Protein AF-A0A7S1QR05-F1 (afdb_monomer)

Sequence (365 aa):
VADGTVSVPTCTVFATIGDRRLGTHVLAGLDLLLPALVENIDAAGIDAAFPAARPRDDANGTVVPAADIACDHHIARSLGLDTPFGATFSCAIDRSSLLDVSTAAPGAFQELVDARLPTAHGLRQLLSVAVTEGDIDATDLDAVVARWLPLWQAECVDLSDALEDIHGATGTGPSLLAVTMRRVGHECGRFLGGLHGIGASWGTFADASCLPGQLHCNAHANNFVLADPRQLQPPSSGAPERKGASRMPPLLGYRDFDMAFYFSDAEHDTEGNAPLNAAEIVSEERLGLLEVLLGADSSTGVRGAPRAVLDAHPPDVRLLRTALYDTLALGFTDAYAAWQAPLDVHALLGPGADAAAWNRATEAL

Solvent-accessible surface area (backbone atoms only — not comparable to full-atom values): 20691 Å² total; per-residue (Å²): 131,77,83,79,76,71,82,71,86,82,82,78,85,75,74,47,69,60,95,35,25,34,34,58,45,47,53,21,43,49,61,73,41,42,80,63,50,53,54,87,72,44,46,66,46,49,63,68,60,44,32,89,54,38,59,54,42,90,90,76,67,44,75,58,46,56,24,60,50,39,48,30,34,48,49,18,52,68,70,68,50,96,51,95,28,22,72,82,46,84,40,62,94,38,80,68,29,34,29,50,61,50,73,48,64,68,88,48,52,64,64,43,60,68,45,54,62,70,46,74,66,59,52,46,59,63,50,46,53,42,33,75,74,63,79,35,58,76,86,46,46,65,60,50,42,68,64,47,47,63,54,52,33,50,40,29,48,54,26,36,54,25,45,46,67,64,28,46,96,75,74,68,54,68,30,65,66,33,46,49,32,24,47,53,19,23,56,54,15,22,50,54,31,44,38,49,71,73,43,31,43,61,24,59,47,59,57,93,85,43,57,96,83,44,68,50,62,55,34,42,35,60,37,28,28,42,31,45,41,86,72,54,51,72,74,86,75,79,64,76,75,65,88,87,66,85,71,76,50,55,55,67,38,76,66,70,58,92,59,42,46,45,60,89,67,62,80,64,77,38,87,90,50,79,78,80,50,67,68,56,43,56,46,46,38,54,45,46,22,52,18,35,64,45,66,37,75,82,56,100,80,56,66,57,54,60,63,72,59,63,69,66,44,56,69,49,56,50,51,50,50,37,36,39,45,21,16,15,50,47,19,18,51,56,22,30,77,40,34,88,59,75,84,58,56,56,77,66,60,36,91,88,57,57,68,67,40,50,51,52,26,62,71,46,103

pLDDT: mean 80.79, std 13.98, range [43.34, 97.31]

Foldseek 3Di:
DPPPPPPDDDADDFDFPPLFQCFQHPLLVCLLCLVQQFPDQLLVLLQVQFAPLFDADPVPRHGDFVLVQLVQQVVCVLVVPPQCGGPPRNDDLAPNGAFQQLPPDQVNCLGPSPNPLDDLVSQLVSCVVCCVVVVDPPVCSSVVSVVCSVVSSVLSVLLVVLQCVFCPPPSGFGDLLSLLLLLLLQLLQLVLLVCVVVQKFLAWDDDPPDDASDIDAPLASRQKGFGDQVRQPDPPPVPPPPPPDPARRRRIDGGDSPRMDGQVVQPPCNVPYDRDHSVVRSVCSLSVHLSNLSVNDPDPPRDRNPVVSSVPDDPSSVSVSSNSSSSSSNSNVVNNVVSVDGPPVCVSGDPPGDSVSSVSSSVSD

Secondary structure (DSSP, 8-state):
---------------EEEEEEIIIIIIHHHHHHHHHH--S--HHHHHHHS-TTS-B-TTT-PBPPHHHHHHHHHHHHHTT---SS-SS----SSTTTS--TTTS-TTT-------PPPPHHHHHHHHHHHHHHTSS-TTTHHHHHHHHHHHHHHHHHHHHHHHHHHHGGGT----HHHHHHHHHHHHHHHHHHHHHHTTEESSEE--TTSPTT--EE---GGGEEEE-TTT-SPP--S----TT--PPPPSEEE---TT-EEGGG-----TTSPPPPHHHHHHHHHHHHHHHHTT---STT--PSPHHHHHTS-HHHHHHHHHHHHHHHHHHHHHHHTTTSPP-HHHHH-TT--HHHHHHHHHH-

Structure (mmCIF, N/CA/C/O backbone):
data_AF-A0A7S1QR05-F1
#
_entry.id   AF-A0A7S1QR05-F1
#
loop_
_atom_site.group_PDB
_atom_site.id
_atom_site.type_symbol
_atom_site.label_atom_id
_atom_site.label_alt_id
_atom_site.label_comp_id
_atom_site.label_asym_id
_atom_site.label_entity_id
_atom_site.label_seq_id
_atom_site.pdbx_PDB_ins_code
_atom_site.Cartn_x
_atom_site.Cartn_y
_atom_site.Cartn_z
_atom_site.occupancy
_atom_site.B_iso_or_equiv
_atom_site.auth_seq_id
_atom_site.auth_comp_id
_atom_site.auth_asym_id
_atom_site.auth_atom_id
_atom_site.pdbx_PDB_model_num
ATOM 1 N N . VAL A 1 1 ? 7.587 -8.094 -47.072 1.00 43.44 1 VAL A N 1
ATOM 2 C CA . VAL A 1 1 ? 6.308 -8.537 -46.476 1.00 43.44 1 VAL A CA 1
ATOM 3 C C . VAL A 1 1 ? 6.720 -9.414 -45.306 1.00 43.44 1 VAL A C 1
ATOM 5 O O . VAL A 1 1 ? 7.067 -10.557 -45.537 1.00 43.44 1 VAL A O 1
ATOM 8 N N . ALA A 1 2 ? 7.157 -8.821 -44.191 1.00 43.34 2 ALA A N 1
ATOM 9 C CA . ALA A 1 2 ? 6.271 -8.377 -43.112 1.00 43.34 2 ALA A CA 1
ATOM 10 C C . ALA A 1 2 ? 5.268 -9.497 -42.829 1.00 43.34 2 ALA A C 1
ATOM 12 O O . ALA A 1 2 ? 4.190 -9.506 -43.421 1.00 43.34 2 ALA A O 1
ATOM 13 N N . ASP A 1 3 ? 5.694 -10.491 -42.045 1.00 45.50 3 ASP A N 1
ATOM 14 C CA . ASP A 1 3 ? 4.774 -11.472 -41.478 1.00 45.50 3 ASP A CA 1
ATOM 15 C C . ASP A 1 3 ? 3.793 -10.672 -40.630 1.00 45.50 3 ASP A C 1
ATOM 17 O O . ASP A 1 3 ? 4.138 -10.141 -39.578 1.00 45.50 3 ASP A O 1
ATOM 21 N N . GLY A 1 4 ? 2.601 -10.467 -41.185 1.00 45.53 4 GLY A N 1
ATOM 22 C CA . GLY A 1 4 ? 1.529 -9.689 -40.592 1.00 45.53 4 GLY A CA 1
ATOM 23 C C . GLY A 1 4 ? 0.961 -10.412 -39.384 1.00 45.53 4 GLY A C 1
ATOM 24 O O . GLY A 1 4 ? -0.148 -10.942 -39.447 1.00 45.53 4 GLY A O 1
ATOM 25 N N . THR A 1 5 ? 1.705 -10.429 -38.282 1.00 50.78 5 THR A N 1
ATOM 26 C CA . THR A 1 5 ? 1.153 -10.704 -36.963 1.00 50.78 5 THR A CA 1
ATOM 27 C C . THR A 1 5 ? 0.216 -9.555 -36.633 1.00 50.78 5 THR A C 1
ATOM 29 O O . THR A 1 5 ? 0.615 -8.504 -36.137 1.00 50.78 5 THR A O 1
ATOM 32 N N . VAL A 1 6 ? -1.049 -9.736 -36.999 1.00 53.41 6 VAL A N 1
ATOM 33 C CA . VAL A 1 6 ? -2.144 -8.899 -36.532 1.00 53.41 6 VAL A CA 1
ATOM 34 C C . VAL A 1 6 ? -2.135 -9.009 -35.012 1.00 53.41 6 VAL A C 1
ATOM 36 O O . VAL A 1 6 ? -2.454 -10.068 -34.474 1.00 53.41 6 VAL A O 1
ATOM 39 N N . SER A 1 7 ? -1.725 -7.936 -34.333 1.00 53.38 7 SER A N 1
ATOM 40 C CA . SER A 1 7 ? -1.954 -7.781 -32.899 1.00 53.38 7 SER A CA 1
ATOM 41 C C . SER A 1 7 ? -3.456 -7.922 -32.673 1.00 53.38 7 SER A C 1
ATOM 43 O O . SER A 1 7 ? -4.251 -7.116 -33.165 1.00 53.38 7 SER A O 1
ATOM 45 N N . VAL A 1 8 ? -3.860 -9.015 -32.027 1.00 60.88 8 VAL A N 1
ATOM 46 C CA . VAL A 1 8 ? -5.247 -9.192 -31.612 1.00 60.88 8 VAL A CA 1
ATOM 47 C C . VAL A 1 8 ? -5.382 -8.427 -30.300 1.00 60.88 8 VAL A C 1
ATOM 49 O O . VAL A 1 8 ? -4.721 -8.805 -29.330 1.00 60.88 8 VAL A O 1
ATOM 52 N N . PRO A 1 9 ? -6.203 -7.363 -30.239 1.00 61.97 9 PRO A N 1
ATOM 53 C CA . PRO A 1 9 ? -6.421 -6.648 -28.994 1.00 61.97 9 PRO A CA 1
ATOM 54 C C . PRO A 1 9 ? -6.935 -7.634 -27.946 1.00 61.97 9 PRO A C 1
ATOM 56 O O . PRO A 1 9 ? -7.943 -8.317 -28.149 1.00 61.97 9 PRO A O 1
ATOM 59 N N . THR A 1 10 ? -6.202 -7.740 -26.843 1.00 63.06 10 THR A N 1
ATOM 60 C CA . THR A 1 10 ? -6.578 -8.596 -25.721 1.00 63.06 10 THR A CA 1
ATOM 61 C C . THR A 1 10 ? -7.411 -7.764 -24.758 1.00 63.06 10 THR A C 1
ATOM 63 O O . THR A 1 10 ? -7.004 -6.680 -24.356 1.00 63.06 10 THR A O 1
ATOM 66 N N . CYS A 1 11 ? -8.600 -8.252 -24.412 1.00 65.25 11 CYS A N 1
ATOM 67 C CA . CYS A 1 11 ? -9.462 -7.637 -23.411 1.00 65.25 11 CYS A CA 1
ATOM 68 C C . CYS A 1 11 ? -9.591 -8.599 -22.237 1.00 65.25 11 CYS A C 1
ATOM 70 O O . CYS A 1 11 ? -10.040 -9.736 -22.413 1.00 65.25 11 CYS A O 1
ATOM 72 N N . THR A 1 12 ? -9.205 -8.142 -21.050 1.00 63.69 12 THR A N 1
ATOM 73 C CA . THR A 1 12 ? -9.365 -8.918 -19.824 1.00 63.69 12 THR A CA 1
ATOM 74 C C . THR A 1 12 ? -10.624 -8.456 -19.104 1.00 63.69 12 THR A C 1
ATOM 76 O O . THR A 1 12 ? -10.774 -7.278 -18.787 1.00 63.69 12 THR A O 1
ATOM 79 N N . VAL A 1 13 ? -11.549 -9.385 -18.863 1.00 65.00 13 VAL A N 1
ATOM 80 C CA . VAL A 1 13 ? -12.810 -9.113 -18.168 1.00 65.00 13 VAL A CA 1
ATOM 81 C C . VAL A 1 13 ? -12.793 -9.850 -16.838 1.00 65.00 13 VAL A C 1
ATOM 83 O O . VAL A 1 13 ? -12.718 -11.076 -16.807 1.00 65.00 13 VAL A O 1
ATOM 86 N N . PHE A 1 14 ? -12.893 -9.098 -15.747 1.00 62.19 14 PHE A N 1
ATOM 87 C CA . PHE A 1 14 ? -13.079 -9.626 -14.398 1.00 62.19 14 PHE A CA 1
ATOM 88 C C . PHE A 1 14 ? -14.425 -9.145 -13.874 1.00 62.19 14 PHE A C 1
ATOM 90 O O . PHE A 1 14 ? -14.796 -7.996 -14.127 1.00 62.19 14 PHE A O 1
ATOM 97 N N . ALA A 1 15 ? -15.139 -9.972 -13.108 1.00 64.75 15 ALA A N 1
ATOM 98 C CA . ALA A 1 15 ? -16.130 -9.397 -12.212 1.00 64.75 15 ALA A CA 1
ATOM 99 C C . ALA A 1 15 ? -15.388 -8.881 -10.980 1.00 64.75 15 ALA A C 1
ATOM 101 O O . ALA A 1 15 ? -14.705 -9.617 -10.265 1.00 64.75 15 ALA A O 1
ATOM 102 N N . THR A 1 16 ? -15.487 -7.581 -10.788 1.00 66.12 16 THR A N 1
ATOM 103 C CA . THR A 1 16 ? -14.837 -6.868 -9.704 1.00 66.12 16 THR A CA 1
ATOM 104 C C . THR A 1 16 ? -15.843 -6.612 -8.592 1.00 66.12 16 THR A C 1
ATOM 106 O O . THR A 1 16 ? -17.058 -6.582 -8.822 1.00 66.12 16 THR A O 1
ATOM 109 N N . ILE A 1 17 ? -15.352 -6.366 -7.380 1.00 65.81 17 ILE A N 1
ATOM 110 C CA . ILE A 1 17 ? -16.188 -5.825 -6.302 1.00 65.81 17 ILE A CA 1
ATOM 111 C C . ILE A 1 17 ? -16.356 -4.314 -6.568 1.00 65.81 17 ILE A C 1
ATOM 113 O O . ILE A 1 17 ? -15.786 -3.475 -5.882 1.00 65.81 17 ILE A O 1
ATOM 117 N N . GLY A 1 18 ? -17.077 -3.948 -7.636 1.00 65.31 18 GLY A N 1
ATOM 118 C CA . GLY A 1 18 ? -17.182 -2.566 -8.146 1.00 65.31 18 GLY A CA 1
ATOM 119 C C . GLY A 1 18 ? -15.927 -2.070 -8.890 1.00 65.31 18 GLY A C 1
ATOM 120 O O . GLY A 1 18 ? -14.987 -2.829 -9.093 1.00 65.31 18 GLY A O 1
ATOM 121 N N . ASP A 1 19 ? -15.864 -0.798 -9.306 1.00 69.25 19 ASP A N 1
ATOM 122 C CA . ASP A 1 19 ? -14.656 -0.199 -9.932 1.00 69.25 19 ASP A CA 1
ATOM 123 C C . ASP A 1 19 ? -13.587 0.164 -8.875 1.00 69.25 19 ASP A C 1
ATOM 125 O O . ASP A 1 19 ? -13.039 1.265 -8.850 1.00 69.25 19 ASP A O 1
ATOM 129 N N . ARG A 1 20 ? -13.319 -0.752 -7.934 1.00 81.25 20 ARG A N 1
ATOM 130 C CA . ARG A 1 20 ? -12.415 -0.534 -6.796 1.00 81.25 20 ARG A CA 1
ATOM 131 C C . ARG A 1 20 ? -10.959 -0.729 -7.212 1.00 81.25 20 ARG A C 1
ATOM 133 O O . ARG A 1 20 ? -10.345 -1.758 -6.937 1.00 81.25 20 ARG A O 1
ATOM 140 N N . ARG A 1 21 ? -10.414 0.277 -7.897 1.00 89.31 21 ARG A N 1
ATOM 141 C CA . ARG A 1 21 ? -8.964 0.419 -8.127 1.00 89.31 21 ARG A CA 1
ATOM 142 C C . ARG A 1 21 ? -8.196 0.412 -6.801 1.00 89.31 21 ARG A C 1
ATOM 144 O O . ARG A 1 21 ? -8.589 1.113 -5.868 1.00 89.31 21 ARG A O 1
ATOM 151 N N . LEU A 1 22 ? -7.104 -0.348 -6.739 1.00 91.88 22 LEU A N 1
ATOM 152 C CA . LEU A 1 22 ? -6.353 -0.577 -5.503 1.00 91.88 22 LEU A CA 1
ATOM 153 C C . LEU A 1 22 ? -5.821 0.726 -4.887 1.00 91.88 22 LEU A C 1
ATOM 155 O O . LEU A 1 22 ? -6.013 0.943 -3.699 1.00 91.88 22 LEU A O 1
ATOM 159 N N . GLY A 1 23 ? -5.199 1.610 -5.670 1.00 90.69 23 GLY A N 1
ATOM 160 C CA . GLY A 1 23 ? -4.630 2.857 -5.145 1.00 90.69 23 GLY A CA 1
ATOM 161 C C . GLY A 1 23 ? -5.696 3.834 -4.638 1.00 90.69 23 GLY A C 1
ATOM 162 O O . GLY A 1 23 ? -5.786 4.103 -3.443 1.00 90.69 23 GLY A O 1
ATOM 163 N N . THR A 1 24 ? -6.530 4.349 -5.546 1.00 85.94 24 THR A N 1
ATOM 164 C CA . THR A 1 24 ? -7.470 5.453 -5.261 1.00 85.94 24 THR A CA 1
ATOM 165 C C . THR A 1 24 ? -8.677 5.067 -4.420 1.00 85.94 24 THR A C 1
ATOM 167 O O . THR A 1 24 ? -9.267 5.945 -3.804 1.00 85.94 24 THR A O 1
ATOM 170 N N . HIS A 1 25 ? -9.102 3.801 -4.420 1.00 87.19 25 HIS A N 1
ATOM 171 C CA . HIS A 1 25 ? -10.295 3.399 -3.668 1.00 87.19 25 HIS A CA 1
ATOM 172 C C . HIS A 1 25 ? -9.945 2.584 -2.432 1.00 87.19 25 HIS A C 1
ATOM 174 O O . HIS A 1 25 ? -10.484 2.847 -1.365 1.00 87.19 25 HIS A O 1
ATOM 180 N N . VAL A 1 26 ? -9.054 1.601 -2.567 1.00 89.62 26 VAL A N 1
ATOM 181 C CA . VAL A 1 26 ? -8.800 0.637 -1.490 1.00 89.62 26 VAL A CA 1
ATOM 182 C C . VAL A 1 26 ? -7.777 1.186 -0.507 1.00 89.62 26 VAL A C 1
ATOM 184 O O . VAL A 1 26 ? -8.120 1.405 0.645 1.00 89.62 26 VAL A O 1
ATOM 187 N N . LEU A 1 27 ? -6.550 1.477 -0.948 1.00 92.44 27 LEU A N 1
ATOM 188 C CA . LEU A 1 27 ? -5.492 1.982 -0.067 1.00 92.44 27 LEU A CA 1
ATOM 189 C C . LEU A 1 27 ? -5.835 3.371 0.484 1.00 92.44 27 LEU A C 1
ATOM 191 O O . LEU A 1 27 ? -5.732 3.597 1.687 1.00 92.44 27 LEU A O 1
ATOM 195 N N . ALA A 1 28 ? -6.330 4.273 -0.368 1.00 89.12 28 ALA A N 1
ATOM 196 C CA . ALA A 1 28 ? -6.811 5.583 0.068 1.00 89.12 28 ALA A CA 1
ATOM 197 C C . ALA A 1 28 ? -8.029 5.483 1.008 1.00 89.12 28 ALA A C 1
ATOM 199 O O . ALA A 1 28 ? -8.116 6.225 1.984 1.00 89.12 28 ALA A O 1
ATOM 200 N N . GLY A 1 29 ? -8.960 4.559 0.745 1.00 87.62 29 GLY A N 1
ATOM 201 C CA . GLY A 1 29 ? -10.111 4.317 1.616 1.00 87.62 29 GLY A CA 1
ATOM 202 C C . GLY A 1 29 ? -9.693 3.784 2.985 1.00 87.62 29 GLY A C 1
ATOM 203 O O . GLY A 1 29 ? -10.130 4.315 4.003 1.00 87.62 29 GLY A O 1
ATOM 204 N N . LEU A 1 30 ? -8.795 2.796 3.015 1.00 88.88 30 LEU A N 1
ATOM 205 C CA . LEU A 1 30 ? -8.215 2.260 4.246 1.00 88.88 30 LEU A CA 1
ATOM 206 C C . LEU A 1 30 ? -7.515 3.357 5.040 1.00 88.88 30 LEU A C 1
ATOM 208 O O . LEU A 1 30 ? -7.794 3.495 6.226 1.00 88.88 30 LEU A O 1
ATOM 212 N N . ASP A 1 31 ? -6.687 4.178 4.385 1.00 90.75 31 ASP A N 1
ATOM 213 C CA . ASP A 1 31 ? -6.019 5.316 5.015 1.00 90.75 31 ASP A CA 1
ATOM 214 C C . ASP A 1 31 ? -7.020 6.216 5.744 1.00 90.75 31 ASP A C 1
ATOM 216 O O . ASP A 1 31 ? -6.838 6.479 6.930 1.00 90.75 31 ASP A O 1
ATOM 220 N N . LEU A 1 32 ? -8.095 6.635 5.065 1.00 86.25 32 LEU A N 1
ATOM 221 C CA . LEU A 1 32 ? -9.149 7.479 5.639 1.00 86.25 32 LEU A CA 1
ATOM 222 C C . LEU A 1 32 ? -9.882 6.804 6.805 1.00 86.25 32 LEU A C 1
ATOM 224 O O . LEU A 1 32 ? -10.281 7.477 7.754 1.00 86.25 32 LEU A O 1
ATOM 228 N N . LEU A 1 33 ? -10.068 5.486 6.737 1.00 85.44 33 LEU A N 1
ATOM 229 C CA . LEU A 1 33 ? -10.801 4.715 7.736 1.00 85.44 33 LEU A CA 1
ATOM 230 C C . LEU A 1 33 ? -9.945 4.302 8.939 1.00 85.44 33 LEU A C 1
ATOM 232 O O . LEU A 1 33 ? -10.520 3.966 9.972 1.00 85.44 33 LEU A O 1
ATOM 236 N N . LEU A 1 34 ? -8.610 4.381 8.871 1.00 87.25 34 LEU A N 1
ATOM 237 C CA . LEU A 1 34 ? -7.710 3.979 9.964 1.00 87.25 34 LEU A CA 1
ATOM 238 C C . LEU A 1 34 ? -8.117 4.507 11.355 1.00 87.25 34 LEU A C 1
ATOM 240 O O . LEU A 1 34 ? -8.161 3.697 12.281 1.00 87.25 34 LEU A O 1
ATOM 244 N N . PRO A 1 35 ? -8.470 5.800 11.547 1.00 85.44 35 PRO A N 1
ATOM 245 C CA . PRO A 1 35 ? -8.887 6.304 12.860 1.00 85.44 35 PRO A CA 1
ATOM 246 C C . PRO A 1 35 ? -10.171 5.662 13.409 1.00 85.44 35 PRO A C 1
ATOM 248 O O . PRO A 1 35 ? -10.441 5.766 14.602 1.00 85.44 35 PRO A O 1
ATOM 251 N N . ALA A 1 36 ? -10.994 5.069 12.541 1.00 79.50 36 ALA A N 1
ATOM 252 C CA . ALA A 1 36 ? -12.226 4.375 12.905 1.00 79.50 36 ALA A CA 1
ATOM 253 C C . ALA A 1 36 ? -12.041 2.853 13.030 1.00 79.50 36 ALA A C 1
ATOM 255 O O . ALA A 1 36 ? -12.843 2.212 13.703 1.00 79.50 36 ALA A O 1
ATOM 256 N N . LEU A 1 37 ? -11.014 2.290 12.384 1.00 77.81 37 LEU A N 1
ATOM 257 C CA . LEU A 1 37 ? -10.737 0.851 12.366 1.00 77.81 37 LEU A CA 1
ATOM 258 C C . LEU A 1 37 ? -9.871 0.379 13.539 1.00 77.81 37 LEU A C 1
ATOM 260 O O . LEU A 1 37 ? -9.889 -0.810 13.843 1.00 77.81 37 LEU A O 1
ATOM 264 N N . VAL A 1 38 ? -9.096 1.272 14.168 1.00 77.88 38 VAL A N 1
ATOM 265 C CA . VAL A 1 38 ? -8.094 0.882 15.172 1.00 77.88 38 VAL A CA 1
ATOM 266 C C . VAL A 1 38 ? -8.188 1.737 16.433 1.00 77.88 38 VAL A C 1
ATOM 268 O O . VAL A 1 38 ? -8.198 2.967 16.372 1.00 77.88 38 VAL A O 1
ATOM 271 N N . GLU A 1 39 ? -8.197 1.078 17.594 1.00 74.25 39 GLU A N 1
ATOM 272 C CA . GLU A 1 39 ? -8.161 1.710 18.916 1.00 74.25 39 GLU A CA 1
ATOM 273 C C . GLU A 1 39 ? -6.890 1.374 19.699 1.00 74.25 39 GLU A C 1
ATOM 275 O O . GLU A 1 39 ? -6.218 0.383 19.431 1.00 74.25 39 GLU A O 1
ATOM 280 N N . ASN A 1 40 ? -6.605 2.187 20.726 1.00 79.12 40 ASN A N 1
ATOM 281 C CA . ASN A 1 40 ? -5.557 1.932 21.721 1.00 79.12 40 ASN A CA 1
ATOM 282 C C . ASN A 1 40 ? -4.190 1.616 21.095 1.00 79.12 40 ASN A C 1
ATOM 284 O O . ASN A 1 40 ? -3.489 0.710 21.544 1.00 79.12 40 ASN A O 1
ATOM 288 N N . ILE A 1 41 ? -3.821 2.374 20.058 1.00 85.12 41 ILE A N 1
ATOM 289 C CA . ILE A 1 41 ? -2.554 2.209 19.349 1.00 85.12 41 ILE A CA 1
ATOM 290 C C . ILE A 1 41 ? -1.404 2.336 20.356 1.00 85.12 41 ILE A C 1
ATOM 292 O O . ILE A 1 41 ? -1.178 3.409 20.923 1.00 85.12 41 ILE A O 1
ATOM 296 N N . ASP A 1 42 ? -0.649 1.252 20.557 1.00 86.94 42 ASP A N 1
ATOM 297 C CA . ASP A 1 42 ? 0.583 1.262 21.352 1.00 86.94 42 ASP A CA 1
ATOM 298 C C . ASP A 1 42 ? 1.706 1.944 20.564 1.00 86.94 42 ASP A C 1
ATOM 300 O O . ASP A 1 42 ? 2.665 1.319 20.122 1.00 86.94 42 ASP A O 1
ATOM 304 N N . ALA A 1 43 ? 1.585 3.256 20.357 1.00 90.62 43 ALA A N 1
ATOM 305 C CA . ALA A 1 43 ? 2.523 4.019 19.543 1.00 90.62 43 ALA A CA 1
ATOM 306 C C . ALA A 1 43 ? 3.981 3.851 20.005 1.00 90.62 43 ALA A C 1
ATOM 308 O O . ALA A 1 43 ? 4.886 3.857 19.176 1.00 90.62 43 ALA A O 1
ATOM 309 N N . ALA A 1 44 ? 4.216 3.661 21.307 1.00 91.50 44 ALA A N 1
ATOM 310 C CA . ALA A 1 44 ? 5.548 3.404 21.842 1.00 91.50 44 ALA A CA 1
ATOM 311 C C . ALA A 1 44 ? 6.067 2.015 21.441 1.00 91.50 44 ALA A C 1
ATOM 313 O O . ALA A 1 44 ? 7.219 1.897 21.024 1.00 91.50 44 ALA A O 1
ATOM 314 N N . GLY A 1 45 ? 5.228 0.979 21.530 1.00 89.81 45 GLY A N 1
ATOM 315 C CA . GLY A 1 45 ? 5.545 -0.362 21.042 1.00 89.81 45 GLY A CA 1
ATOM 316 C C . GLY A 1 45 ? 5.796 -0.395 19.536 1.00 89.81 45 GLY A C 1
ATOM 317 O O . GLY A 1 45 ? 6.781 -0.994 19.102 1.00 89.81 45 GLY A O 1
ATOM 318 N N . ILE A 1 46 ? 4.973 0.308 18.748 1.00 91.12 46 ILE A N 1
ATOM 319 C CA . ILE A 1 46 ? 5.166 0.436 17.297 1.00 91.12 46 ILE A CA 1
ATOM 320 C C . ILE A 1 46 ? 6.493 1.138 16.992 1.00 91.12 46 ILE A C 1
ATOM 322 O O . ILE A 1 46 ? 7.299 0.615 16.226 1.00 91.12 46 ILE A O 1
ATOM 326 N N . ASP A 1 47 ? 6.749 2.295 17.610 1.00 94.12 47 ASP A N 1
ATOM 327 C CA . ASP A 1 47 ? 7.974 3.071 17.385 1.00 94.12 47 ASP A CA 1
ATOM 328 C C . ASP A 1 47 ? 9.235 2.269 17.747 1.00 94.12 47 ASP A C 1
ATOM 330 O O . ASP A 1 47 ? 10.221 2.284 17.006 1.00 94.12 47 ASP A O 1
ATOM 334 N N . ALA A 1 48 ? 9.182 1.517 18.851 1.00 92.94 48 ALA A N 1
ATOM 335 C CA . ALA A 1 48 ? 10.272 0.660 19.309 1.00 92.94 48 ALA A CA 1
ATOM 336 C C . ALA A 1 48 ? 10.487 -0.584 18.432 1.00 92.94 48 ALA A C 1
ATOM 338 O O . ALA A 1 48 ? 11.576 -1.161 18.456 1.00 92.94 48 ALA A O 1
ATOM 339 N N . ALA A 1 49 ? 9.471 -1.014 17.678 1.00 92.88 49 ALA A N 1
ATOM 340 C CA . ALA A 1 49 ? 9.561 -2.170 16.793 1.00 92.88 49 ALA A CA 1
ATOM 341 C C . ALA A 1 49 ? 10.272 -1.856 15.466 1.00 92.88 49 ALA A C 1
ATOM 343 O O . ALA A 1 49 ? 10.765 -2.782 14.819 1.00 92.88 49 ALA A O 1
ATOM 344 N N . PHE A 1 50 ? 10.355 -0.584 15.055 1.00 95.62 50 PHE A N 1
ATOM 345 C CA . PHE A 1 50 ? 11.063 -0.222 13.827 1.00 95.62 50 PHE A CA 1
ATOM 346 C C . PHE A 1 50 ? 12.548 -0.613 13.895 1.00 95.62 50 PHE A C 1
ATOM 348 O O . PHE A 1 50 ? 13.208 -0.375 14.913 1.00 95.62 50 PHE A O 1
ATOM 355 N N . PRO A 1 51 ? 13.116 -1.175 12.809 1.00 96.38 51 PRO A N 1
ATOM 356 C CA . PRO A 1 51 ? 14.532 -1.512 12.769 1.00 96.38 51 PRO A CA 1
ATOM 357 C C . PRO A 1 51 ? 15.431 -0.301 13.031 1.00 96.38 51 PRO A C 1
ATOM 359 O O . PRO A 1 51 ? 15.145 0.811 12.597 1.00 96.38 51 PRO A O 1
ATOM 362 N N . ALA A 1 52 ? 16.585 -0.523 13.663 1.00 96.69 52 ALA A N 1
ATOM 363 C CA . ALA A 1 52 ? 17.533 0.552 13.970 1.00 96.69 52 ALA A CA 1
ATOM 364 C C . ALA A 1 52 ? 18.081 1.274 12.722 1.00 96.69 52 ALA A C 1
ATOM 366 O O . ALA A 1 52 ? 18.521 2.414 12.828 1.00 96.69 52 ALA A O 1
ATOM 367 N N . ALA A 1 53 ? 18.064 0.623 11.552 1.00 96.50 53 ALA A N 1
ATOM 368 C CA . ALA A 1 53 ? 18.471 1.242 10.291 1.00 96.50 53 ALA A CA 1
ATOM 369 C C . ALA A 1 53 ? 17.373 2.116 9.658 1.00 96.50 53 ALA A C 1
ATOM 371 O O . ALA A 1 53 ? 17.625 2.739 8.627 1.00 96.50 53 ALA A O 1
ATOM 372 N N . ARG A 1 54 ? 16.164 2.160 10.239 1.00 97.00 54 ARG A N 1
ATOM 373 C CA . ARG A 1 54 ? 15.079 3.021 9.772 1.00 97.00 54 ARG A CA 1
ATOM 374 C C . ARG A 1 54 ? 15.467 4.496 9.953 1.00 97.00 54 ARG A C 1
ATOM 376 O O . ARG A 1 54 ? 15.733 4.902 11.087 1.00 97.00 54 ARG A O 1
ATOM 383 N N . PRO A 1 55 ? 15.459 5.315 8.884 1.00 97.12 55 PRO A N 1
ATOM 384 C CA . PRO A 1 55 ? 15.694 6.745 9.008 1.00 97.12 55 PRO A CA 1
ATOM 385 C C . PRO A 1 55 ? 14.641 7.416 9.892 1.00 97.12 55 PRO A C 1
ATOM 387 O O . PRO A 1 55 ? 13.463 7.045 9.890 1.00 97.12 55 PRO A O 1
ATOM 390 N N . ARG A 1 56 ? 15.076 8.434 10.629 1.00 96.94 56 ARG A N 1
ATOM 391 C CA . ARG A 1 56 ? 14.216 9.298 11.435 1.00 96.94 56 ARG A CA 1
ATOM 392 C C . ARG A 1 56 ? 14.428 10.744 11.010 1.00 96.94 56 ARG A C 1
ATOM 394 O O . ARG A 1 56 ? 15.534 11.110 10.629 1.00 96.94 56 ARG A O 1
ATOM 401 N N . ASP A 1 57 ? 13.366 11.532 11.046 1.00 93.75 57 ASP A N 1
ATOM 402 C CA . ASP A 1 57 ? 13.416 12.966 10.779 1.00 93.75 57 ASP A CA 1
ATOM 403 C C . ASP A 1 57 ? 14.168 13.665 11.924 1.00 93.75 57 ASP A C 1
ATOM 405 O O . ASP A 1 57 ? 13.800 13.548 13.096 1.00 93.75 57 ASP A O 1
ATOM 409 N N . ASP A 1 58 ? 15.239 14.385 11.585 1.00 92.56 58 ASP A N 1
ATOM 410 C CA . ASP A 1 58 ? 16.119 15.054 12.547 1.00 92.56 58 ASP A CA 1
ATOM 411 C C . ASP A 1 58 ? 15.396 16.112 13.399 1.00 92.56 58 ASP A C 1
ATOM 413 O O . ASP A 1 58 ? 15.813 16.401 14.523 1.00 92.56 58 ASP A O 1
ATOM 417 N N . ALA A 1 59 ? 14.320 16.715 12.885 1.00 93.69 59 ALA A N 1
ATOM 418 C CA . ALA A 1 59 ? 13.617 17.807 13.547 1.00 93.69 59 ALA A CA 1
ATOM 419 C C . ALA A 1 59 ? 12.697 17.323 14.675 1.00 93.69 59 ALA A C 1
ATOM 421 O O . ALA A 1 59 ? 12.515 18.029 15.670 1.00 93.69 59 ALA A O 1
ATOM 422 N N . ASN A 1 60 ? 12.089 16.145 14.522 1.00 92.56 60 ASN A N 1
ATOM 423 C CA . ASN A 1 60 ? 11.051 15.647 15.432 1.00 92.56 60 ASN A CA 1
ATOM 424 C C . ASN A 1 60 ? 11.289 14.209 15.933 1.00 92.56 60 ASN A C 1
ATOM 426 O O . ASN A 1 60 ? 10.533 13.735 16.781 1.00 92.56 60 ASN A O 1
ATOM 430 N N . GLY A 1 61 ? 12.323 13.520 15.442 1.00 95.06 61 GLY A N 1
ATOM 431 C CA . GLY A 1 61 ? 12.668 12.142 15.799 1.00 95.06 61 GLY A CA 1
ATOM 432 C C . GLY A 1 61 ? 11.689 11.084 15.283 1.00 95.06 61 GLY A C 1
ATOM 433 O O . GLY A 1 61 ? 11.816 9.908 15.640 1.00 95.06 61 GLY A O 1
ATOM 434 N N . THR A 1 62 ? 10.703 11.476 14.472 1.00 95.31 62 THR A N 1
ATOM 435 C CA . THR A 1 62 ? 9.694 10.556 13.941 1.00 95.31 62 THR A CA 1
ATOM 436 C C . THR A 1 62 ? 10.285 9.660 12.865 1.00 95.31 62 THR A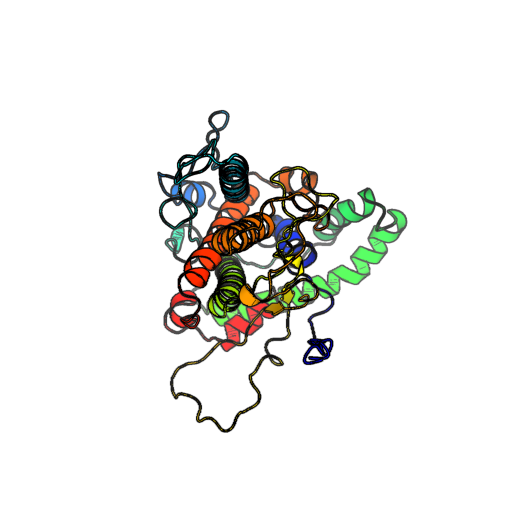 C 1
ATOM 438 O O . THR A 1 62 ? 11.213 10.036 12.153 1.00 95.31 62 THR A O 1
ATOM 441 N N . VAL A 1 63 ? 9.752 8.447 12.759 1.00 96.75 63 VAL A N 1
ATOM 442 C CA . VAL A 1 63 ? 10.116 7.509 11.700 1.00 96.75 63 VAL A CA 1
ATOM 443 C C . VAL A 1 63 ? 9.748 8.091 10.335 1.00 96.75 63 VAL A C 1
ATOM 445 O O . VAL A 1 63 ? 8.590 8.434 10.101 1.00 96.75 63 VAL A O 1
ATOM 448 N N . VAL A 1 64 ? 10.721 8.148 9.423 1.00 96.75 64 VAL A N 1
ATOM 449 C CA . VAL A 1 64 ? 10.490 8.554 8.028 1.00 96.75 64 VAL A CA 1
ATOM 450 C C . VAL A 1 64 ? 9.576 7.522 7.359 1.00 96.75 64 VAL A C 1
ATOM 452 O O . VAL A 1 64 ? 9.858 6.337 7.500 1.00 96.75 64 VAL A O 1
ATOM 455 N N . PRO A 1 65 ? 8.492 7.896 6.661 1.00 96.31 65 PRO A N 1
ATOM 456 C CA . PRO A 1 65 ? 7.638 6.968 5.911 1.00 96.31 65 PRO A CA 1
ATOM 457 C C . PRO A 1 65 ? 8.370 6.188 4.805 1.00 96.31 65 PRO A C 1
ATOM 459 O O . PRO A 1 65 ? 9.257 6.721 4.144 1.00 96.31 65 PRO A O 1
ATOM 462 N N . ALA A 1 66 ? 7.953 4.946 4.523 1.00 95.62 66 ALA A N 1
ATOM 463 C CA . ALA A 1 66 ? 8.548 4.156 3.435 1.00 95.62 66 ALA A CA 1
ATOM 464 C C . ALA A 1 66 ? 8.336 4.795 2.057 1.00 95.62 66 ALA A C 1
ATOM 466 O O . ALA A 1 66 ? 9.172 4.615 1.178 1.00 95.62 66 ALA A O 1
ATOM 467 N N . ALA A 1 67 ? 7.251 5.558 1.888 1.00 94.25 67 ALA A N 1
ATOM 468 C CA . ALA A 1 67 ? 6.991 6.343 0.686 1.00 94.25 67 ALA A CA 1
ATOM 469 C C . ALA A 1 67 ? 8.135 7.326 0.398 1.00 94.25 67 ALA A C 1
ATOM 471 O O . ALA A 1 67 ? 8.655 7.345 -0.710 1.00 94.25 67 ALA A O 1
ATOM 472 N N . ASP A 1 68 ? 8.593 8.061 1.416 1.00 94.69 68 ASP A N 1
ATOM 473 C CA . ASP A 1 68 ? 9.676 9.037 1.269 1.00 94.69 68 ASP A CA 1
ATOM 474 C C . ASP A 1 68 ? 11.011 8.346 0.959 1.00 94.69 68 ASP A C 1
ATOM 476 O O . ASP A 1 68 ? 11.787 8.833 0.138 1.00 94.69 68 ASP A O 1
ATOM 480 N N . ILE A 1 69 ? 11.257 7.172 1.555 1.00 95.38 69 ILE A N 1
ATOM 481 C CA . ILE A 1 69 ? 12.429 6.345 1.233 1.00 95.38 69 ILE A CA 1
ATOM 482 C C . ILE A 1 69 ? 12.352 5.863 -0.225 1.00 95.38 69 ILE A C 1
ATOM 484 O O . ILE A 1 69 ? 13.336 5.962 -0.952 1.00 95.38 69 ILE A O 1
ATOM 488 N N . ALA A 1 70 ? 11.194 5.377 -0.679 1.00 93.88 70 ALA A N 1
ATOM 489 C CA . ALA A 1 70 ? 10.993 4.930 -2.057 1.00 93.88 70 ALA A CA 1
ATOM 490 C C . ALA A 1 70 ? 11.173 6.067 -3.073 1.00 93.88 70 ALA A C 1
ATOM 492 O O . ALA A 1 70 ? 11.911 5.886 -4.044 1.00 93.88 70 ALA A O 1
ATOM 493 N N . CYS A 1 71 ? 10.593 7.244 -2.816 1.00 93.38 71 CYS A N 1
ATOM 494 C CA . CYS A 1 71 ? 10.812 8.442 -3.628 1.00 93.38 71 CYS A CA 1
ATOM 495 C C . CYS A 1 71 ? 12.298 8.803 -3.708 1.00 93.38 71 CYS A C 1
ATOM 497 O O . CYS A 1 71 ? 12.812 9.076 -4.787 1.00 93.38 71 CYS A O 1
ATOM 499 N N . ASP A 1 72 ? 13.010 8.795 -2.582 1.00 94.12 72 ASP A N 1
ATOM 500 C CA . ASP A 1 72 ? 14.426 9.159 -2.534 1.00 94.12 72 ASP A CA 1
ATOM 501 C C . ASP A 1 72 ? 15.319 8.164 -3.298 1.00 94.12 72 ASP A C 1
ATOM 503 O O . ASP A 1 72 ? 16.271 8.570 -3.968 1.00 94.12 72 ASP A O 1
ATOM 507 N N . HIS A 1 73 ? 14.980 6.869 -3.271 1.00 92.19 73 HIS A N 1
ATOM 508 C CA . HIS A 1 73 ? 15.612 5.845 -4.115 1.00 92.19 73 HIS A CA 1
ATOM 509 C C . HIS A 1 73 ? 15.332 6.076 -5.603 1.00 92.19 73 HIS A C 1
ATOM 511 O O . HIS A 1 73 ? 16.251 5.996 -6.421 1.00 92.19 73 HIS A O 1
ATOM 517 N N . HIS A 1 74 ? 14.088 6.392 -5.961 1.00 89.94 74 HIS A N 1
ATOM 518 C CA . HIS A 1 74 ? 13.708 6.665 -7.347 1.00 89.94 74 HIS A CA 1
ATOM 519 C C . HIS A 1 74 ? 14.376 7.948 -7.878 1.00 89.94 74 HIS A C 1
ATOM 521 O O . HIS A 1 74 ? 14.894 7.960 -8.997 1.00 89.94 74 HIS A O 1
ATOM 527 N N . ILE A 1 75 ? 14.480 9.001 -7.058 1.00 89.94 75 ILE A N 1
ATOM 528 C CA . ILE A 1 75 ? 15.216 10.234 -7.380 1.00 89.94 75 ILE A CA 1
ATOM 529 C C . ILE A 1 75 ? 16.706 9.943 -7.563 1.00 89.94 75 ILE A C 1
ATOM 531 O O . ILE A 1 75 ? 17.287 10.367 -8.562 1.00 89.94 75 ILE A O 1
ATOM 535 N N . ALA A 1 76 ? 17.335 9.212 -6.636 1.00 90.06 76 ALA A N 1
ATOM 536 C CA . ALA A 1 76 ? 18.756 8.874 -6.729 1.00 90.06 76 ALA A CA 1
ATOM 537 C C . ALA A 1 76 ? 19.079 8.161 -8.041 1.00 90.06 76 ALA A C 1
ATOM 539 O O . ALA A 1 76 ? 20.026 8.521 -8.743 1.00 90.06 76 ALA A O 1
ATOM 540 N N . ARG A 1 77 ? 18.222 7.205 -8.403 1.00 86.62 77 ARG A N 1
ATOM 541 C CA . ARG A 1 77 ? 18.301 6.474 -9.659 1.00 86.62 77 ARG A CA 1
ATOM 542 C C . ARG A 1 77 ? 18.114 7.378 -10.875 1.00 86.62 77 ARG A C 1
ATOM 544 O O . ARG A 1 77 ? 18.945 7.334 -11.777 1.00 86.62 77 ARG A O 1
ATOM 551 N N . SER A 1 78 ? 17.083 8.221 -10.877 1.00 84.62 78 SER A N 1
ATOM 552 C CA . SER A 1 78 ? 16.809 9.171 -11.968 1.00 84.62 78 SER A CA 1
ATOM 553 C C . SER A 1 78 ? 17.968 10.149 -12.193 1.00 84.62 78 SER A C 1
ATOM 555 O O . SER A 1 78 ? 18.204 10.610 -13.307 1.00 84.62 78 SER A O 1
ATOM 557 N N . LEU A 1 79 ? 18.722 10.457 -11.134 1.00 87.19 79 LEU A N 1
ATOM 558 C CA . LEU A 1 79 ? 19.918 11.299 -11.179 1.00 87.19 79 LEU A CA 1
ATOM 559 C C . LEU A 1 79 ? 21.207 10.524 -11.510 1.00 87.19 79 LEU A C 1
ATOM 561 O O . LEU A 1 79 ? 22.278 11.131 -11.568 1.00 87.19 79 LEU A O 1
ATOM 565 N N . GLY A 1 80 ? 21.132 9.206 -11.717 1.00 86.62 80 GLY A N 1
ATOM 566 C CA . GLY A 1 80 ? 22.290 8.353 -11.986 1.00 86.62 80 GLY A CA 1
ATOM 567 C C . GLY A 1 80 ? 23.279 8.281 -10.820 1.00 86.62 80 GLY A C 1
ATOM 568 O O . GLY A 1 80 ? 24.477 8.102 -11.045 1.00 86.62 80 GLY A O 1
ATOM 569 N N . LEU A 1 81 ? 22.811 8.464 -9.581 1.00 87.81 81 LEU A N 1
ATOM 570 C CA . LEU A 1 81 ? 23.655 8.307 -8.401 1.00 87.81 81 LEU A CA 1
ATOM 571 C C . LEU A 1 81 ? 23.937 6.815 -8.191 1.00 87.81 81 LEU A C 1
ATOM 573 O O . LEU A 1 81 ? 23.020 6.017 -8.014 1.00 87.81 81 LEU A O 1
ATOM 577 N N . ASP A 1 82 ? 25.217 6.439 -8.213 1.00 72.81 82 ASP A N 1
ATOM 578 C CA . ASP A 1 82 ? 25.684 5.063 -7.987 1.00 72.81 82 ASP A CA 1
ATOM 579 C C . ASP A 1 82 ? 25.711 4.744 -6.484 1.00 72.81 82 ASP A C 1
ATOM 581 O O . ASP A 1 82 ? 26.753 4.490 -5.874 1.00 72.81 82 ASP A O 1
ATOM 585 N N . THR A 1 83 ? 24.549 4.869 -5.848 1.00 74.44 83 THR A N 1
ATOM 586 C CA . THR A 1 83 ? 24.357 4.586 -4.431 1.00 74.44 83 THR A CA 1
ATOM 587 C C . THR A 1 83 ? 23.473 3.347 -4.297 1.00 74.44 83 THR A C 1
ATOM 589 O O . THR A 1 83 ? 22.397 3.292 -4.886 1.00 74.44 83 THR A O 1
ATOM 592 N N . PRO A 1 84 ? 23.859 2.339 -3.488 1.00 71.25 84 PRO A N 1
ATOM 593 C CA . PRO A 1 84 ? 22.973 1.207 -3.190 1.00 71.25 84 PRO A CA 1
ATOM 594 C C . PRO A 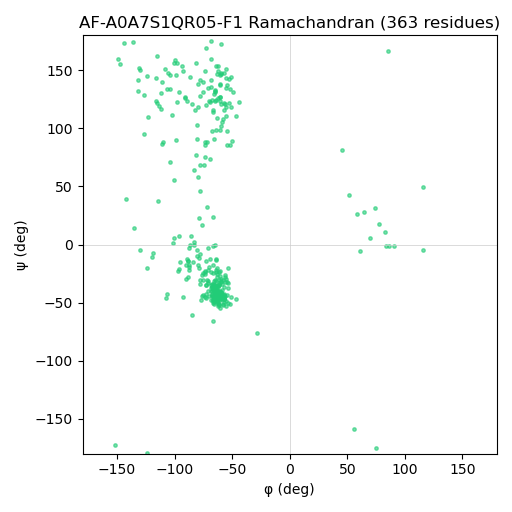1 84 ? 21.739 1.617 -2.359 1.00 71.25 84 PRO A C 1
ATOM 596 O O . PRO A 1 84 ? 20.908 0.775 -2.022 1.00 71.25 84 PRO A O 1
ATOM 599 N N . PHE A 1 85 ? 21.645 2.900 -2.011 1.00 80.25 85 PHE A N 1
ATOM 600 C CA . PHE A 1 85 ? 20.637 3.530 -1.175 1.00 80.25 85 PHE A CA 1
ATOM 601 C C . PHE A 1 85 ? 20.190 4.851 -1.819 1.00 80.25 85 PHE A C 1
ATOM 603 O O . PHE A 1 85 ? 20.769 5.263 -2.821 1.00 80.25 85 PHE A O 1
ATOM 610 N N . GLY A 1 86 ? 19.182 5.518 -1.267 1.00 84.00 86 GLY A N 1
ATOM 611 C CA . GLY A 1 86 ? 18.661 6.763 -1.825 1.00 84.00 86 GLY A CA 1
ATOM 612 C C . GLY A 1 86 ? 19.627 7.952 -1.711 1.00 84.00 86 GLY A C 1
ATOM 613 O O . GLY A 1 86 ? 20.718 7.851 -1.141 1.00 84.00 86 GLY A O 1
ATOM 614 N N . ALA A 1 87 ? 19.234 9.086 -2.294 1.00 85.38 87 ALA A N 1
ATOM 615 C CA . ALA A 1 87 ? 20.046 10.300 -2.356 1.00 85.38 87 ALA A CA 1
ATOM 616 C C . ALA A 1 87 ? 20.225 10.939 -0.968 1.00 85.38 87 ALA A C 1
ATOM 618 O O . ALA A 1 87 ? 21.284 11.488 -0.661 1.00 85.38 87 ALA A O 1
ATOM 619 N N . THR A 1 88 ? 19.193 10.839 -0.135 1.00 90.75 88 THR A N 1
ATOM 620 C CA . THR A 1 88 ? 19.116 11.361 1.230 1.00 90.75 88 THR A CA 1
ATOM 621 C C . THR A 1 88 ? 19.201 10.229 2.251 1.00 90.75 88 THR A C 1
ATOM 623 O O . THR A 1 88 ? 19.907 10.339 3.253 1.00 90.75 88 THR A O 1
ATOM 626 N N . PHE A 1 89 ? 18.501 9.122 2.006 1.00 89.94 89 PHE A N 1
ATOM 627 C CA . PHE A 1 89 ? 18.356 8.016 2.940 1.00 89.94 89 PHE A CA 1
ATOM 628 C C . PHE A 1 89 ? 19.259 6.846 2.554 1.00 89.94 89 PHE A C 1
ATOM 630 O O . PHE A 1 89 ? 19.012 6.115 1.596 1.00 89.94 89 PHE A O 1
ATOM 637 N N . SER A 1 90 ? 20.272 6.592 3.380 1.00 89.00 90 SER A N 1
ATOM 638 C CA . SER A 1 90 ? 21.274 5.538 3.177 1.00 89.00 90 SER A CA 1
ATOM 639 C C . SER A 1 90 ? 20.810 4.118 3.553 1.00 89.00 90 SER A C 1
ATOM 641 O O . SER A 1 90 ? 21.636 3.252 3.837 1.00 89.00 90 SER A O 1
ATOM 643 N N . CYS A 1 91 ? 19.500 3.858 3.576 1.00 93.44 91 CYS A N 1
ATOM 644 C CA . CYS A 1 91 ? 18.933 2.555 3.934 1.00 93.44 91 CYS A CA 1
ATOM 645 C C . CYS A 1 91 ? 18.350 1.833 2.712 1.00 93.44 91 CYS A C 1
ATOM 647 O O . CYS A 1 91 ? 17.911 2.475 1.757 1.00 93.44 91 CYS A O 1
ATOM 649 N N . ALA A 1 92 ? 18.345 0.497 2.735 1.00 93.94 92 ALA A N 1
ATOM 650 C CA . ALA A 1 92 ? 17.648 -0.314 1.736 1.00 93.94 92 ALA A CA 1
ATOM 651 C C . ALA A 1 92 ? 16.124 -0.244 1.940 1.00 93.94 92 ALA A C 1
ATOM 653 O O . ALA A 1 92 ? 15.666 0.225 2.976 1.00 93.94 92 ALA A O 1
ATOM 654 N N . ILE A 1 93 ? 15.332 -0.738 0.986 1.00 94.06 93 ILE A N 1
ATOM 655 C CA . ILE A 1 93 ? 13.877 -0.926 1.138 1.00 94.06 93 ILE A CA 1
ATOM 656 C C . ILE A 1 93 ? 13.612 -2.424 1.345 1.00 94.06 93 ILE A C 1
ATOM 658 O O . ILE A 1 93 ? 13.166 -3.133 0.443 1.00 94.06 93 ILE A O 1
ATOM 662 N N . ASP A 1 94 ? 13.997 -2.933 2.516 1.00 95.62 94 ASP A N 1
ATOM 663 C CA . ASP A 1 94 ? 13.929 -4.353 2.876 1.00 95.62 94 ASP A CA 1
ATOM 664 C C . ASP A 1 94 ? 13.772 -4.552 4.397 1.00 95.62 94 ASP A C 1
ATOM 666 O O . ASP A 1 94 ? 13.578 -3.604 5.154 1.00 95.62 94 ASP A O 1
ATOM 670 N N . ARG A 1 95 ? 13.858 -5.799 4.878 1.00 96.06 95 ARG A N 1
ATOM 671 C CA . ARG A 1 95 ? 13.660 -6.136 6.303 1.00 96.06 95 ARG A CA 1
ATOM 672 C C . ARG A 1 95 ? 14.693 -5.522 7.252 1.00 96.06 95 ARG A C 1
ATOM 674 O O . ARG A 1 95 ? 14.495 -5.574 8.461 1.00 96.06 95 ARG A O 1
ATOM 681 N N . SER A 1 96 ? 15.806 -4.993 6.746 1.00 96.31 96 SER A N 1
ATOM 682 C CA . SER A 1 96 ? 16.803 -4.322 7.584 1.00 96.31 96 SER A CA 1
ATOM 683 C C . SER A 1 96 ? 16.352 -2.931 8.031 1.00 96.31 96 SER A C 1
ATOM 685 O O . SER A 1 96 ? 16.813 -2.457 9.068 1.00 96.31 96 SER A O 1
ATOM 687 N N . SER A 1 97 ? 15.448 -2.297 7.280 1.00 96.31 97 SER A N 1
ATOM 688 C CA . SER A 1 97 ? 14.980 -0.925 7.499 1.00 96.31 97 SER A CA 1
ATOM 689 C C . SER A 1 97 ? 13.464 -0.815 7.646 1.00 96.31 97 SER A C 1
ATOM 691 O O . SER A 1 97 ? 12.995 0.182 8.183 1.00 96.31 97 SER A O 1
ATOM 693 N N . LEU A 1 98 ? 12.698 -1.804 7.183 1.00 97.12 98 LEU A N 1
ATOM 694 C CA . LEU A 1 98 ? 11.239 -1.806 7.218 1.00 97.12 98 LEU A CA 1
ATOM 695 C C . LEU A 1 98 ? 10.696 -2.725 8.316 1.00 97.12 98 LEU A C 1
ATOM 697 O O . LEU A 1 98 ? 11.244 -3.796 8.588 1.00 97.12 98 LEU A O 1
ATOM 701 N N . LEU A 1 99 ? 9.575 -2.322 8.906 1.00 95.31 99 LEU A N 1
ATOM 702 C CA . LEU A 1 99 ? 8.850 -3.080 9.919 1.00 95.31 99 LEU A CA 1
ATOM 703 C C . LEU A 1 99 ? 7.781 -4.000 9.299 1.00 95.31 99 LEU A C 1
ATOM 705 O O . LEU A 1 99 ? 6.886 -3.553 8.590 1.00 95.31 99 LEU A O 1
ATOM 709 N N . ASP A 1 100 ? 7.832 -5.292 9.628 1.00 93.25 100 ASP A N 1
ATOM 710 C CA . ASP A 1 100 ? 6.784 -6.263 9.292 1.00 93.25 100 ASP A CA 1
ATOM 711 C C . ASP A 1 100 ? 5.853 -6.487 10.492 1.00 93.25 100 ASP A C 1
ATOM 713 O O . ASP A 1 100 ? 6.083 -7.381 11.316 1.00 93.25 100 ASP A O 1
ATOM 717 N N . VAL A 1 101 ? 4.790 -5.685 10.593 1.00 88.81 101 VAL A N 1
ATOM 718 C CA . VAL A 1 101 ? 3.838 -5.771 11.712 1.00 88.81 101 VAL A CA 1
ATOM 719 C C . VAL A 1 101 ? 3.040 -7.074 11.716 1.00 88.81 101 VAL A C 1
ATOM 721 O O . VAL A 1 101 ? 2.532 -7.460 12.763 1.00 88.81 101 VAL A O 1
ATOM 724 N N . SER A 1 102 ? 2.995 -7.812 10.599 1.00 82.75 102 SER A N 1
ATOM 725 C CA . SER A 1 102 ? 2.346 -9.132 10.554 1.00 82.75 102 SER A CA 1
ATOM 726 C C . SER A 1 102 ? 3.118 -10.206 11.334 1.00 82.75 102 SER A C 1
ATOM 728 O O . SER A 1 102 ? 2.554 -11.231 11.711 1.00 82.75 102 SER A O 1
ATOM 730 N N . THR A 1 103 ? 4.405 -9.960 11.605 1.00 80.50 103 THR A N 1
ATOM 731 C CA . THR A 1 103 ? 5.302 -10.885 12.323 1.00 80.50 103 THR A CA 1
ATOM 732 C C . THR A 1 103 ? 5.864 -10.311 13.625 1.00 80.50 103 THR A C 1
ATOM 734 O O . THR A 1 103 ? 6.521 -11.032 14.381 1.00 80.50 103 THR A O 1
ATOM 737 N N . ALA A 1 104 ? 5.627 -9.024 13.897 1.00 73.06 104 ALA A N 1
ATOM 738 C CA . ALA A 1 104 ? 6.046 -8.376 15.131 1.00 73.06 104 ALA A CA 1
ATOM 739 C C . ALA A 1 104 ? 5.340 -9.013 16.343 1.00 73.06 104 ALA A C 1
ATOM 741 O O . ALA A 1 104 ? 4.215 -9.500 16.243 1.00 73.06 104 ALA A O 1
ATOM 742 N N . ALA A 1 105 ? 6.027 -9.061 17.490 1.00 59.56 105 ALA A N 1
ATOM 743 C CA . ALA A 1 105 ? 5.562 -9.802 18.661 1.00 59.56 105 ALA A CA 1
ATOM 744 C C . ALA A 1 105 ? 4.108 -9.423 19.043 1.00 59.56 105 ALA A C 1
ATOM 746 O O . ALA A 1 105 ? 3.819 -8.229 19.155 1.00 59.56 105 ALA A O 1
ATOM 747 N N . PRO A 1 106 ? 3.221 -10.403 19.326 1.00 58.03 106 PRO A N 1
ATOM 748 C CA . PRO A 1 106 ? 1.780 -10.186 19.528 1.00 58.03 106 PRO A CA 1
ATOM 749 C C . PRO A 1 106 ? 1.393 -9.130 20.576 1.00 58.03 106 PRO A C 1
ATOM 751 O O . PRO A 1 106 ? 0.275 -8.635 20.557 1.00 58.03 106 PRO A O 1
ATOM 754 N N . GLY A 1 107 ? 2.298 -8.789 21.499 1.00 56.72 107 GLY A N 1
ATOM 755 C CA . GLY A 1 107 ? 2.047 -7.814 22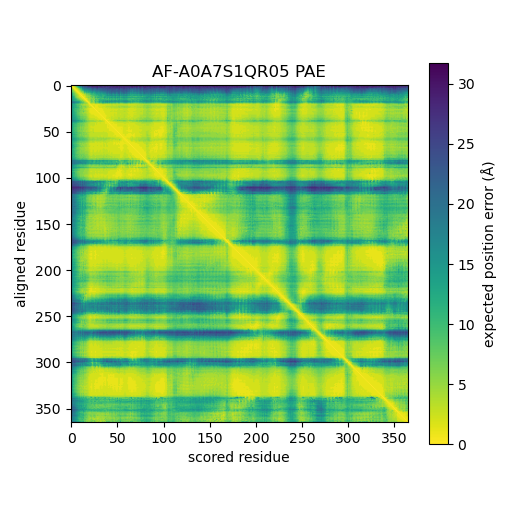.562 1.00 56.72 107 GLY A CA 1
ATOM 756 C C . GLY A 1 107 ? 2.144 -6.342 22.148 1.00 56.72 107 GLY A C 1
ATOM 757 O O . GLY A 1 107 ? 1.640 -5.507 22.884 1.00 56.72 107 GLY A O 1
ATOM 758 N N . ALA A 1 108 ? 2.771 -6.019 21.010 1.00 52.00 108 ALA A N 1
ATOM 759 C CA . ALA A 1 108 ? 2.881 -4.635 20.520 1.00 52.00 108 ALA A CA 1
ATOM 760 C C . ALA A 1 108 ? 1.780 -4.270 19.503 1.00 52.00 108 ALA A C 1
ATOM 762 O O . ALA A 1 108 ? 1.568 -3.098 19.208 1.00 52.00 108 ALA A O 1
ATOM 763 N N . PHE A 1 109 ? 1.091 -5.280 18.959 1.00 59.56 109 PHE A N 1
ATOM 764 C CA . PHE A 1 109 ? 0.150 -5.146 17.841 1.00 59.56 109 PHE A CA 1
ATOM 765 C C . PHE A 1 109 ? -1.067 -6.052 18.021 1.00 59.56 109 PHE A C 1
ATOM 767 O O . PHE A 1 109 ? -1.538 -6.676 17.070 1.00 59.56 109 PHE A O 1
ATOM 774 N N . GLN A 1 110 ? -1.555 -6.169 19.257 1.00 54.56 110 GLN A N 1
ATOM 775 C CA . GLN A 1 110 ? -2.833 -6.817 19.494 1.00 54.56 110 GLN A CA 1
ATOM 776 C C . GLN A 1 110 ? -3.896 -5.906 18.881 1.00 54.56 110 GLN A C 1
ATOM 778 O O . GLN A 1 110 ? -4.240 -4.867 19.439 1.00 54.56 110 GLN A O 1
ATOM 783 N N . GLU A 1 111 ? -4.317 -6.240 17.665 1.00 51.97 111 GLU A N 1
ATOM 784 C CA . GLU A 1 111 ? -5.379 -5.530 16.979 1.00 51.97 111 GLU A CA 1
ATOM 785 C C . GLU A 1 111 ? -6.643 -5.609 17.837 1.00 51.97 111 GLU A C 1
ATOM 787 O O . GLU A 1 111 ? -7.309 -6.637 17.912 1.00 51.97 111 GLU A O 1
ATOM 792 N N . LEU A 1 112 ? -6.968 -4.494 18.486 1.00 47.38 112 LEU A N 1
ATOM 793 C CA . LEU A 1 112 ? -8.336 -4.128 18.803 1.00 47.38 112 LEU A CA 1
ATOM 794 C C . LEU A 1 112 ? -8.981 -3.682 17.492 1.00 47.38 112 LEU A C 1
ATOM 796 O O . LEU A 1 112 ? -9.176 -2.491 17.259 1.00 47.38 112 LEU A O 1
ATOM 800 N N . VAL A 1 113 ? -9.312 -4.643 16.629 1.00 47.88 113 VAL A N 1
ATOM 801 C CA . VAL A 1 113 ? -10.468 -4.451 15.753 1.00 47.88 113 VAL A CA 1
ATOM 802 C C . VAL A 1 113 ? -11.693 -4.840 16.577 1.00 47.88 113 VAL A C 1
ATOM 804 O O . VAL A 1 113 ? -12.399 -5.792 16.275 1.00 47.88 113 VAL A O 1
ATOM 807 N N . ASP A 1 114 ? -11.949 -4.086 17.648 1.00 47.84 114 ASP A N 1
ATOM 808 C CA . ASP A 1 114 ? -13.334 -3.881 18.050 1.00 47.84 114 ASP A CA 1
ATOM 809 C C . ASP A 1 114 ? -13.859 -2.921 16.990 1.00 47.84 114 ASP A C 1
ATOM 811 O O . ASP A 1 114 ? -13.733 -1.703 17.135 1.00 47.84 114 ASP A O 1
ATOM 815 N N . ALA A 1 115 ? -14.322 -3.463 15.858 1.00 50.62 115 ALA A N 1
ATOM 816 C CA . ALA A 1 115 ? -14.917 -2.670 14.798 1.00 50.62 115 ALA A CA 1
ATOM 817 C C . ALA A 1 115 ? -16.049 -1.859 15.432 1.00 50.62 115 ALA A C 1
ATOM 819 O O . ALA A 1 115 ? -17.149 -2.368 15.667 1.00 50.62 115 ALA A O 1
ATOM 820 N N . ARG A 1 116 ? -15.790 -0.591 15.781 1.00 55.00 116 ARG A N 1
ATOM 821 C CA . ARG A 1 116 ? -16.861 0.257 16.279 1.00 55.00 116 ARG A CA 1
ATOM 822 C C . ARG A 1 116 ? -17.870 0.327 15.167 1.00 55.00 116 ARG A C 1
ATOM 824 O O . ARG A 1 116 ? -17.547 0.742 14.055 1.00 55.00 116 ARG A O 1
ATOM 831 N N . LEU A 1 117 ? -19.112 0.005 15.509 1.00 59.78 117 LEU A N 1
ATOM 832 C CA . LEU A 1 117 ? -20.217 0.404 14.668 1.00 59.78 117 LEU A CA 1
ATOM 833 C C . LEU A 1 117 ? -20.057 1.908 14.424 1.00 59.78 117 LEU A C 1
ATOM 835 O O . LEU A 1 117 ? -20.030 2.689 15.387 1.00 59.78 117 LEU A O 1
ATOM 839 N N . PRO A 1 118 ? -19.892 2.326 13.163 1.00 69.12 118 PRO A N 1
ATOM 840 C CA . PRO A 1 118 ? -19.664 3.715 12.833 1.00 69.12 118 PRO A CA 1
ATOM 841 C C . PRO A 1 118 ? -20.801 4.544 13.417 1.00 69.12 118 PRO A C 1
ATOM 843 O O . PRO A 1 118 ? -21.968 4.133 13.463 1.00 69.12 118 PRO A O 1
ATOM 846 N N . THR A 1 119 ? -20.451 5.734 13.894 1.00 78.81 119 THR A N 1
ATOM 847 C CA . THR A 1 119 ? -21.443 6.709 14.338 1.00 78.81 119 THR A CA 1
ATOM 848 C C . THR A 1 119 ? -21.778 7.643 13.185 1.00 78.81 119 THR A C 1
ATOM 850 O O . THR A 1 119 ? -20.939 7.924 12.327 1.00 78.81 119 THR A O 1
ATOM 853 N N . ALA A 1 120 ? -22.985 8.211 13.202 1.00 81.50 120 ALA A N 1
ATOM 854 C CA . ALA A 1 120 ? -23.351 9.271 12.263 1.00 81.50 120 ALA A CA 1
ATOM 855 C C . ALA A 1 120 ? -22.342 10.436 12.287 1.00 81.50 120 ALA A C 1
ATOM 857 O O . ALA A 1 120 ? -22.090 11.056 11.259 1.00 81.50 120 ALA A O 1
ATOM 858 N N . HIS A 1 121 ? -21.746 10.727 13.450 1.00 83.62 121 HIS A N 1
ATOM 859 C CA . HIS A 1 121 ? -20.727 11.764 13.589 1.00 83.62 121 HIS A CA 1
ATOM 860 C C . HIS A 1 121 ? -19.418 11.396 12.879 1.00 83.62 121 HIS A C 1
ATOM 862 O O . HIS A 1 121 ? -18.915 12.209 12.108 1.00 83.62 121 HIS A O 1
ATOM 868 N N . GLY A 1 122 ? -18.912 10.174 13.078 1.00 80.94 122 GLY A N 1
ATOM 869 C CA . GLY A 1 122 ? -17.705 9.695 12.397 1.00 80.94 122 GLY A CA 1
ATOM 870 C C . GLY A 1 122 ? -17.873 9.668 10.877 1.00 80.94 122 GLY A C 1
ATOM 871 O O . GLY A 1 122 ? -17.033 10.196 10.152 1.00 80.94 122 GLY A O 1
ATOM 872 N N . LEU A 1 123 ? -19.013 9.167 10.387 1.00 83.00 123 LEU A N 1
ATOM 873 C CA . LEU A 1 123 ? -19.315 9.177 8.954 1.00 83.00 123 LEU A CA 1
ATOM 874 C C . LEU A 1 123 ? -19.462 10.604 8.399 1.00 83.00 123 LEU A C 1
ATOM 876 O O . LEU A 1 123 ? -18.961 10.889 7.315 1.00 83.00 123 LEU A O 1
ATOM 880 N N . ARG A 1 124 ? -20.080 11.534 9.141 1.00 86.12 124 ARG A N 1
ATOM 881 C CA . ARG A 1 124 ? -20.113 12.957 8.751 1.00 86.12 124 ARG A CA 1
ATOM 882 C C . ARG A 1 124 ? -18.716 13.557 8.638 1.00 86.12 124 ARG A C 1
ATOM 884 O O . ARG A 1 124 ? -18.472 14.320 7.711 1.00 86.12 124 ARG A O 1
ATOM 891 N N . GLN A 1 125 ? -17.819 13.238 9.570 1.00 82.44 125 GLN A N 1
ATOM 892 C CA . GLN A 1 125 ? -16.448 13.742 9.546 1.00 82.44 125 GLN A CA 1
ATOM 893 C C . GLN A 1 125 ? -15.704 13.241 8.305 1.00 82.44 125 GLN A C 1
ATOM 895 O O . GLN A 1 125 ? -15.092 14.046 7.608 1.00 82.44 125 GLN A O 1
ATOM 900 N N . LEU A 1 126 ? -15.838 11.960 7.964 1.00 80.00 126 LEU A N 1
ATOM 901 C CA . LEU A 1 126 ? -15.238 11.402 6.748 1.00 80.00 126 LEU A CA 1
ATOM 902 C C . LEU A 1 126 ? -15.809 12.030 5.472 1.00 80.00 126 LEU A C 1
ATOM 904 O O . LEU A 1 126 ? -15.062 12.452 4.595 1.00 80.00 126 LEU A O 1
ATOM 908 N N . LEU A 1 127 ? -17.135 12.168 5.390 1.00 84.50 127 LEU A N 1
ATOM 909 C CA . LEU A 1 127 ? -17.804 12.747 4.221 1.00 84.50 127 LEU A CA 1
ATOM 910 C C . LEU A 1 127 ? -17.628 14.268 4.103 1.00 84.50 127 LEU A C 1
ATOM 912 O O . LEU A 1 127 ? -17.876 14.823 3.035 1.00 84.50 127 LEU A O 1
ATOM 916 N N . SER A 1 128 ? -17.176 14.957 5.154 1.00 82.38 128 SER A N 1
ATOM 917 C CA . SER A 1 128 ? -16.910 16.402 5.095 1.00 82.38 128 SER A CA 1
ATOM 918 C C . SER A 1 128 ? -15.789 16.761 4.110 1.00 82.38 128 SER A C 1
ATOM 920 O O . SER A 1 128 ? -15.771 17.870 3.572 1.00 82.38 128 SER A O 1
ATOM 922 N N . VAL A 1 129 ? -14.897 15.808 3.823 1.00 78.19 129 VAL A N 1
ATOM 923 C CA . VAL A 1 129 ? -13.855 15.934 2.797 1.00 78.19 129 VAL A CA 1
ATOM 924 C C . VAL A 1 129 ? -14.493 16.022 1.415 1.00 78.19 129 VAL A C 1
ATOM 926 O O . VAL A 1 129 ? -14.278 17.004 0.714 1.00 78.19 129 VAL A O 1
ATOM 929 N N . ALA A 1 130 ? -15.382 15.083 1.084 1.00 79.12 130 ALA A N 1
ATOM 930 C CA . ALA A 1 130 ? -16.125 15.090 -0.176 1.00 79.12 130 ALA A CA 1
ATOM 931 C C . ALA A 1 130 ? -17.016 16.338 -0.324 1.00 79.12 130 ALA A C 1
ATOM 933 O O . ALA A 1 130 ? -17.209 16.844 -1.427 1.00 79.12 130 ALA A O 1
ATOM 934 N N . VAL A 1 131 ? -17.518 16.893 0.786 1.00 83.00 131 VAL A N 1
ATOM 935 C CA . VAL A 1 131 ? -18.208 18.195 0.770 1.00 83.00 131 VAL A CA 1
ATOM 936 C C . VAL A 1 131 ? -17.250 19.341 0.438 1.00 83.00 131 VAL A C 1
ATOM 938 O O . VAL A 1 131 ? -17.587 20.222 -0.349 1.00 83.00 131 VAL A O 1
ATOM 941 N N . THR A 1 132 ? -16.047 19.333 1.012 1.00 81.69 132 THR A N 1
ATOM 942 C CA . THR A 1 132 ? -15.023 20.360 0.759 1.00 81.69 132 THR A CA 1
ATOM 943 C C . THR A 1 132 ? -14.531 20.328 -0.688 1.00 81.69 132 THR A C 1
ATOM 945 O O . THR A 1 132 ? -14.263 21.377 -1.271 1.00 81.69 132 THR A O 1
ATOM 948 N N . GLU A 1 133 ? -14.451 19.137 -1.279 1.00 79.19 133 GLU A N 1
ATOM 949 C CA . GLU A 1 133 ? -14.041 18.927 -2.672 1.00 79.19 133 GLU A CA 1
ATOM 950 C C . GLU A 1 133 ? -15.171 19.188 -3.683 1.00 79.19 133 GLU A C 1
ATOM 952 O O . GLU A 1 133 ? -14.912 19.315 -4.879 1.00 79.19 133 GLU A O 1
ATOM 957 N N . GLY A 1 134 ? -16.409 19.361 -3.205 1.00 83.56 134 GLY A N 1
ATOM 958 C CA . GLY A 1 134 ? -17.582 19.638 -4.036 1.00 83.56 134 GLY A CA 1
ATOM 959 C C . GLY A 1 134 ? -18.228 18.394 -4.653 1.00 83.56 134 GLY A C 1
ATOM 960 O O . GLY A 1 134 ? -19.116 18.533 -5.492 1.00 83.56 134 GLY A O 1
ATOM 961 N N . ASP A 1 135 ? -17.823 17.198 -4.225 1.00 80.81 135 ASP A N 1
ATOM 962 C CA . ASP A 1 135 ? -18.403 15.923 -4.662 1.00 80.81 135 ASP A CA 1
ATOM 963 C C . ASP A 1 135 ? -19.762 15.642 -4.003 1.00 80.81 135 ASP A C 1
ATOM 965 O O . ASP A 1 135 ? -20.598 14.920 -4.551 1.00 80.81 135 ASP A O 1
ATOM 969 N N . ILE A 1 136 ? -19.994 16.213 -2.818 1.00 86.38 136 ILE A N 1
ATOM 970 C CA . ILE A 1 136 ? -21.260 16.133 -2.085 1.00 86.38 136 ILE A CA 1
ATOM 971 C C . ILE A 1 136 ? -21.716 17.550 -1.740 1.00 86.38 136 ILE A C 1
ATOM 973 O O . ILE A 1 136 ? -20.970 18.323 -1.142 1.00 86.38 136 ILE A O 1
ATOM 977 N N . ASP A 1 137 ? -22.962 17.895 -2.063 1.00 92.38 137 ASP A N 1
ATOM 978 C CA . ASP A 1 137 ? -23.545 19.149 -1.589 1.00 92.38 137 ASP A CA 1
ATOM 979 C C . ASP A 1 137 ? -23.675 19.105 -0.056 1.00 92.38 137 ASP A C 1
ATOM 981 O O . ASP A 1 137 ? -24.172 18.133 0.518 1.00 92.38 137 ASP A O 1
ATOM 985 N N . ALA A 1 138 ? -23.247 20.165 0.635 1.00 91.31 138 ALA A N 1
ATOM 986 C CA . ALA A 1 138 ? -23.339 20.249 2.093 1.00 91.31 138 ALA A CA 1
ATOM 987 C C . ALA A 1 138 ? -24.776 20.040 2.612 1.00 91.31 138 ALA A C 1
ATOM 989 O O . ALA A 1 138 ? -24.965 19.538 3.721 1.00 91.31 138 ALA A O 1
ATOM 990 N N . THR A 1 139 ? -25.786 20.404 1.816 1.00 93.75 139 THR A N 1
ATOM 991 C CA . THR A 1 139 ? -27.207 20.204 2.131 1.00 93.75 139 THR A CA 1
ATOM 992 C C . THR A 1 139 ? -27.655 18.745 2.002 1.00 93.75 139 THR A C 1
ATOM 994 O O . THR A 1 139 ? -28.599 18.343 2.684 1.00 93.75 139 THR A O 1
ATOM 997 N N . ASP A 1 140 ? -26.940 17.933 1.221 1.00 94.12 140 ASP A N 1
ATOM 998 C CA . ASP A 1 140 ? -27.205 16.504 1.036 1.00 94.12 140 ASP A CA 1
ATOM 999 C C . ASP A 1 140 ? -26.471 15.619 2.054 1.00 94.12 140 ASP A C 1
ATOM 1001 O O . ASP A 1 140 ? -26.802 14.438 2.191 1.00 94.12 140 ASP A O 1
ATOM 1005 N N . LEU A 1 141 ? -25.502 16.163 2.803 1.00 91.31 141 LEU A N 1
ATOM 1006 C CA . LEU A 1 141 ? -24.649 15.398 3.721 1.00 91.31 141 LEU A CA 1
ATOM 1007 C C . LEU A 1 141 ? -25.457 14.516 4.685 1.00 91.31 141 LEU A C 1
ATOM 1009 O O . LEU A 1 141 ? -25.148 13.339 4.857 1.00 91.31 141 LEU A O 1
ATOM 1013 N N . ASP A 1 142 ? -26.518 15.052 5.285 1.00 91.62 142 ASP A N 1
ATOM 1014 C CA . ASP A 1 142 ? -27.347 14.299 6.230 1.00 91.62 142 ASP A CA 1
ATOM 1015 C C . ASP A 1 142 ? -28.130 13.165 5.564 1.00 91.62 142 ASP A C 1
ATOM 1017 O O . ASP A 1 142 ? -28.264 12.084 6.143 1.00 91.62 142 ASP A O 1
ATOM 1021 N N . ALA A 1 143 ? -28.606 13.376 4.336 1.00 93.12 143 ALA A N 1
ATOM 1022 C CA . ALA A 1 143 ? -29.283 12.343 3.561 1.00 93.12 143 ALA A CA 1
ATOM 1023 C C . ALA A 1 143 ? -28.306 11.233 3.142 1.00 93.12 143 ALA A C 1
ATOM 1025 O O . ALA A 1 143 ? -28.639 10.048 3.223 1.00 93.12 143 ALA A O 1
ATOM 1026 N N . VAL A 1 144 ? -27.081 11.602 2.751 1.00 89.69 144 VAL A N 1
ATOM 1027 C CA . VAL A 1 144 ? -26.005 10.649 2.456 1.00 89.69 144 VAL A CA 1
ATOM 1028 C C . VAL A 1 144 ? -25.675 9.839 3.709 1.00 89.69 144 VAL A C 1
ATOM 1030 O O . VAL A 1 144 ? -25.720 8.612 3.663 1.00 89.69 144 VAL A O 1
ATOM 1033 N N . VAL A 1 145 ? -25.439 10.484 4.850 1.00 91.38 145 VAL A N 1
ATOM 1034 C CA . VAL A 1 145 ? -25.151 9.799 6.121 1.00 91.38 145 VAL A CA 1
ATOM 1035 C C . VAL A 1 145 ? -26.277 8.838 6.496 1.00 91.38 145 VAL A C 1
ATOM 1037 O O . VAL A 1 145 ? -26.003 7.682 6.803 1.00 91.38 145 VAL A O 1
ATOM 1040 N N . ALA A 1 146 ? -27.540 9.264 6.411 1.00 92.00 146 ALA A N 1
ATOM 1041 C CA . ALA A 1 146 ? -28.686 8.412 6.724 1.00 92.00 146 ALA A CA 1
ATOM 1042 C C . ALA A 1 146 ? -28.780 7.174 5.814 1.00 92.00 146 ALA A C 1
ATOM 1044 O O . ALA A 1 146 ? -29.213 6.114 6.264 1.00 92.00 146 ALA A O 1
ATOM 1045 N N . ARG A 1 147 ? -28.361 7.294 4.548 1.00 92.56 147 ARG A N 1
ATOM 1046 C CA . ARG A 1 147 ? -28.330 6.183 3.588 1.00 92.56 147 ARG A CA 1
ATOM 1047 C C . ARG A 1 147 ? -27.173 5.216 3.839 1.00 92.56 147 ARG A C 1
ATOM 1049 O O . ARG A 1 147 ? -27.368 4.010 3.735 1.00 92.56 147 ARG A O 1
ATOM 1056 N N . TRP A 1 148 ? -25.979 5.736 4.107 1.00 88.06 148 TRP A N 1
ATOM 1057 C CA . TRP A 1 148 ? -24.751 4.937 4.171 1.00 88.06 148 TRP A CA 1
ATOM 1058 C C . TRP A 1 148 ? -24.474 4.354 5.556 1.00 88.06 148 TRP A C 1
ATOM 1060 O O . TRP A 1 148 ? -23.869 3.291 5.650 1.00 88.06 148 TRP A O 1
ATOM 1070 N N . LEU A 1 149 ? -24.945 5.003 6.624 1.00 88.25 149 LEU A N 1
ATOM 1071 C CA . LEU A 1 149 ? -24.705 4.551 7.993 1.00 88.25 149 LEU A CA 1
ATOM 1072 C C . LEU A 1 149 ? -25.201 3.116 8.252 1.00 88.25 149 LEU A C 1
ATOM 1074 O O . LEU A 1 149 ? -24.412 2.343 8.786 1.00 88.25 149 LEU A O 1
ATOM 1078 N N . PRO A 1 150 ? -26.428 2.707 7.860 1.00 88.06 150 PRO A N 1
ATOM 1079 C CA . PRO A 1 150 ? -26.884 1.337 8.097 1.00 88.06 150 PRO A CA 1
ATOM 1080 C C . PRO A 1 150 ? -26.073 0.293 7.325 1.00 88.06 150 PRO A C 1
ATOM 1082 O O . PRO A 1 150 ? -25.859 -0.800 7.834 1.00 88.06 150 PRO A O 1
ATOM 1085 N N . LEU A 1 151 ? -25.619 0.633 6.111 1.00 86.19 151 LEU A N 1
ATOM 1086 C CA . LEU A 1 151 ? -24.785 -0.254 5.298 1.00 86.19 151 LEU A CA 1
ATOM 1087 C C . LEU A 1 151 ? -23.428 -0.451 5.962 1.00 86.19 151 LEU A C 1
ATOM 1089 O O . LEU A 1 151 ? -23.026 -1.578 6.199 1.00 86.19 151 LEU A O 1
ATOM 1093 N N . TRP A 1 152 ? -22.764 0.637 6.348 1.00 83.44 152 TRP A N 1
ATOM 1094 C CA . TRP A 1 152 ? -21.474 0.540 7.019 1.00 83.44 152 TRP A CA 1
ATOM 1095 C C . TRP A 1 152 ? -21.594 -0.175 8.375 1.00 83.44 152 TRP A C 1
ATOM 1097 O O . TRP A 1 152 ? -20.764 -1.009 8.710 1.00 83.44 152 TRP A O 1
ATOM 1107 N N . GLN A 1 153 ? -22.667 0.059 9.134 1.00 83.44 153 GLN A N 1
ATOM 1108 C CA . GLN A 1 153 ? -22.922 -0.711 10.353 1.00 83.44 153 GLN A CA 1
ATOM 1109 C C . GLN A 1 153 ? -23.065 -2.211 10.083 1.00 83.44 153 GLN A C 1
ATOM 1111 O O . GLN A 1 153 ? -22.512 -2.990 10.849 1.00 83.44 153 GLN A O 1
ATOM 1116 N N . ALA A 1 154 ? -23.760 -2.613 9.016 1.00 83.50 154 ALA A N 1
ATOM 1117 C CA . ALA A 1 154 ? -23.878 -4.020 8.641 1.00 83.50 154 ALA A CA 1
ATOM 1118 C C . ALA A 1 154 ? -22.514 -4.636 8.284 1.00 83.50 154 ALA A C 1
ATOM 1120 O O . ALA A 1 154 ? -22.164 -5.666 8.846 1.00 83.50 154 ALA A O 1
ATOM 1121 N N . GLU A 1 155 ? -21.707 -3.964 7.455 1.00 82.75 155 GLU A N 1
ATOM 1122 C CA . GLU A 1 155 ? -20.364 -4.453 7.092 1.00 82.75 155 GLU A CA 1
ATOM 1123 C C . GLU A 1 155 ? -19.430 -4.541 8.314 1.00 82.75 155 GLU A C 1
ATOM 1125 O O . GLU A 1 155 ? -18.644 -5.473 8.434 1.00 82.75 155 GLU A O 1
ATOM 1130 N N . CYS A 1 156 ? -19.535 -3.612 9.275 1.00 78.62 156 CYS A N 1
ATOM 1131 C CA . CYS A 1 156 ? -18.775 -3.698 10.526 1.00 78.62 156 CYS A CA 1
ATOM 1132 C C . CYS A 1 156 ? -19.201 -4.882 11.404 1.00 78.62 156 CYS A C 1
ATOM 1134 O O . CYS A 1 156 ? -18.347 -5.442 12.086 1.00 78.62 156 CYS A O 1
ATOM 1136 N N . VAL A 1 157 ? -20.487 -5.256 11.406 1.00 79.31 157 VAL A N 1
ATOM 1137 C CA . VAL A 1 157 ? -20.946 -6.481 12.085 1.00 79.31 157 VAL A CA 1
ATOM 1138 C C . VAL A 1 157 ? -20.350 -7.703 11.398 1.00 79.31 157 VAL A C 1
ATOM 1140 O O . VAL A 1 157 ? -19.738 -8.519 12.075 1.00 79.31 157 VAL A O 1
ATOM 1143 N N . ASP A 1 158 ? -20.450 -7.789 10.072 1.00 78.81 158 ASP A N 1
ATOM 1144 C CA . ASP A 1 158 ? -19.916 -8.923 9.311 1.00 78.81 158 ASP A CA 1
ATOM 1145 C C . ASP A 1 158 ? -18.392 -9.061 9.492 1.00 78.81 158 ASP A C 1
ATOM 1147 O O . ASP A 1 158 ? -17.878 -10.169 9.665 1.00 78.81 158 ASP A O 1
ATOM 1151 N N . LEU A 1 159 ? -17.665 -7.937 9.521 1.00 78.88 159 LEU A N 1
ATOM 1152 C CA . LEU A 1 159 ? -16.235 -7.900 9.828 1.00 78.88 159 LEU A CA 1
ATOM 1153 C C . LEU A 1 159 ? -15.949 -8.375 11.259 1.00 78.88 159 LEU A C 1
ATOM 1155 O O . LEU A 1 159 ? -15.042 -9.181 11.458 1.00 78.88 159 LEU A O 1
ATOM 1159 N N . SER A 1 160 ? -16.714 -7.896 12.244 1.00 76.19 160 SER A N 1
ATOM 1160 C CA . SER A 1 160 ? -16.571 -8.301 13.647 1.00 76.19 160 SER A CA 1
ATOM 1161 C C . SER A 1 160 ? -16.807 -9.801 13.822 1.00 76.19 160 SER A C 1
ATOM 1163 O O . SER A 1 160 ? -15.975 -10.480 14.416 1.00 76.19 160 SER A O 1
ATOM 1165 N N . ASP A 1 161 ? -17.884 -10.336 13.247 1.00 78.50 161 ASP A N 1
ATOM 1166 C CA . ASP A 1 161 ? -18.210 -11.764 13.288 1.00 78.50 161 ASP A CA 1
ATOM 1167 C C . ASP A 1 161 ? -17.095 -12.601 12.632 1.00 78.50 161 ASP A C 1
ATOM 1169 O O . ASP A 1 161 ? -16.675 -13.635 13.157 1.00 78.50 161 ASP A O 1
ATOM 1173 N N . ALA A 1 162 ? -16.551 -12.138 11.500 1.00 75.25 162 ALA A N 1
ATOM 1174 C CA . ALA A 1 162 ? -15.450 -12.816 10.823 1.00 75.25 162 ALA A CA 1
ATOM 1175 C C . ALA A 1 162 ? -14.136 -12.774 11.628 1.00 75.25 162 ALA A C 1
ATOM 1177 O O . ALA A 1 162 ? -13.356 -13.727 11.588 1.00 75.25 162 ALA A O 1
ATOM 1178 N N . LEU A 1 163 ? -13.881 -11.695 12.368 1.00 73.94 163 LEU A N 1
ATOM 1179 C CA . LEU A 1 163 ? -12.732 -11.584 13.265 1.00 73.94 163 LEU A CA 1
ATOM 1180 C C . LEU A 1 163 ? -12.881 -12.473 14.500 1.00 73.94 163 LEU A C 1
ATOM 1182 O O . LEU A 1 163 ? -11.917 -13.137 14.880 1.00 73.94 163 LEU A O 1
ATOM 1186 N N . GLU A 1 164 ? -14.080 -12.557 15.079 1.00 77.00 164 GLU A N 1
ATOM 1187 C CA . GLU A 1 164 ? -14.387 -13.499 16.160 1.00 77.00 164 GLU A CA 1
ATOM 1188 C C . GLU A 1 164 ? -14.156 -14.952 15.715 1.00 77.00 164 GLU A C 1
ATOM 1190 O O . GLU A 1 164 ? -13.532 -15.731 16.443 1.00 77.00 164 GLU A O 1
ATOM 1195 N N . ASP A 1 165 ? -14.569 -15.305 14.492 1.00 76.38 165 ASP A N 1
ATOM 1196 C CA . ASP A 1 165 ? -14.292 -16.609 13.875 1.00 76.38 165 ASP A CA 1
ATOM 1197 C C . ASP A 1 165 ? -12.780 -16.889 13.755 1.00 76.38 165 ASP A C 1
ATOM 1199 O O . ASP A 1 165 ? -12.332 -18.024 13.949 1.00 76.38 165 ASP A O 1
ATOM 1203 N N . ILE A 1 166 ? -11.984 -15.869 13.416 1.00 71.56 166 ILE A N 1
ATOM 1204 C CA . ILE A 1 166 ? -10.536 -15.984 13.196 1.00 71.56 166 ILE A CA 1
ATOM 1205 C C . ILE A 1 166 ? -9.759 -16.073 14.512 1.00 71.56 166 ILE A C 1
ATOM 1207 O O . ILE A 1 166 ? -8.857 -16.905 14.646 1.00 71.56 166 ILE A O 1
ATOM 1211 N N . HIS A 1 167 ? -10.052 -15.188 15.464 1.00 73.06 167 HIS A N 1
ATOM 1212 C CA . HIS A 1 167 ? -9.299 -15.060 16.714 1.00 73.06 167 HIS A CA 1
ATOM 1213 C C . HIS A 1 167 ? -9.812 -16.001 17.807 1.00 73.06 167 HIS A C 1
ATOM 1215 O O . HIS A 1 167 ? -9.087 -16.279 18.769 1.00 73.06 167 HIS A O 1
ATOM 1221 N N . GLY A 1 168 ? -11.032 -16.523 17.659 1.00 71.25 168 GLY A N 1
ATOM 1222 C CA . GLY A 1 168 ? -11.679 -17.390 18.634 1.00 71.25 168 GLY A CA 1
ATOM 1223 C C . GLY A 1 168 ? -11.767 -16.758 20.028 1.00 71.25 168 GLY A C 1
ATOM 1224 O O . GLY A 1 168 ? -11.654 -15.551 20.218 1.00 71.25 168 GLY A O 1
ATOM 1225 N N . ALA A 1 169 ? -11.920 -17.598 21.056 1.00 56.41 169 ALA A N 1
ATOM 1226 C CA . ALA A 1 169 ? -12.106 -17.137 22.436 1.00 56.41 169 ALA A CA 1
ATOM 1227 C C . ALA A 1 169 ? -10.865 -16.478 23.072 1.00 56.41 169 ALA A C 1
ATOM 1229 O O . ALA A 1 169 ? -10.975 -15.915 24.161 1.00 56.41 169 ALA A O 1
ATOM 1230 N N . THR A 1 170 ? -9.679 -16.599 22.464 1.00 57.81 170 THR A N 1
ATOM 1231 C CA . THR A 1 170 ? -8.446 -16.060 23.054 1.00 57.81 170 THR A CA 1
ATOM 1232 C C . THR A 1 170 ? -8.192 -14.608 22.673 1.00 57.81 170 THR A C 1
ATOM 1234 O O . THR A 1 170 ? -7.415 -13.963 23.372 1.00 57.81 170 THR A O 1
ATOM 1237 N N . GLY A 1 171 ? -8.814 -14.088 21.604 1.00 63.91 171 GLY A N 1
ATOM 1238 C CA . GLY A 1 171 ? -8.567 -12.716 21.133 1.00 63.91 171 GLY A CA 1
ATOM 1239 C C . GLY A 1 171 ? -7.095 -12.468 20.772 1.00 63.91 171 GLY A C 1
ATOM 1240 O O . GLY A 1 171 ? -6.579 -11.360 20.912 1.00 63.91 171 GLY A O 1
ATOM 1241 N N . THR A 1 172 ? -6.370 -13.529 20.406 1.00 63.78 172 THR A N 1
ATOM 1242 C CA . THR A 1 172 ? -4.938 -13.481 20.091 1.00 63.78 172 THR A CA 1
ATOM 1243 C C . THR A 1 172 ? -4.716 -14.094 18.718 1.00 63.78 172 THR A C 1
ATOM 1245 O O . THR A 1 172 ? -4.566 -15.311 18.594 1.00 63.78 172 THR A O 1
ATOM 1248 N N . GLY A 1 173 ? -4.677 -13.260 17.689 1.00 66.56 173 GLY A N 1
ATOM 1249 C CA . GLY A 1 173 ? -4.284 -13.657 16.344 1.00 66.56 173 GLY A CA 1
ATOM 1250 C C . GLY A 1 173 ? -3.504 -12.542 15.657 1.00 66.56 173 GLY A C 1
ATOM 1251 O O . GLY A 1 173 ? -3.355 -11.459 16.227 1.00 66.56 173 GLY A O 1
ATOM 1252 N N . PRO A 1 174 ? -2.958 -12.809 14.462 1.00 71.38 174 PRO A N 1
ATOM 1253 C CA . PRO A 1 174 ? -2.324 -11.765 13.682 1.00 71.38 174 PRO A CA 1
ATOM 1254 C C . PRO A 1 174 ? -3.348 -10.693 13.306 1.00 71.38 174 PRO A C 1
ATOM 1256 O O . PRO A 1 174 ? -4.551 -10.950 13.207 1.00 71.38 174 PRO A O 1
ATOM 1259 N N . SER A 1 175 ? -2.832 -9.488 13.105 1.00 80.25 175 SER A N 1
ATOM 1260 C CA . SER A 1 175 ? -3.602 -8.333 12.666 1.00 80.25 175 SER A CA 1
ATOM 1261 C C . SER A 1 175 ? -4.154 -8.577 11.254 1.00 80.25 175 SER A C 1
ATOM 1263 O O . SER A 1 175 ? -3.390 -8.867 10.329 1.00 80.25 175 SER A O 1
ATOM 1265 N N . LEU A 1 176 ? -5.474 -8.474 11.073 1.00 82.00 176 LEU A N 1
ATOM 1266 C CA . LEU A 1 176 ? -6.123 -8.602 9.771 1.00 82.00 176 LEU A CA 1
ATOM 1267 C C . LEU A 1 176 ? -5.655 -7.523 8.812 1.00 82.00 176 LEU A C 1
ATOM 1269 O O . LEU A 1 176 ? -5.402 -7.821 7.641 1.00 82.00 176 LEU A O 1
ATOM 1273 N N . LEU A 1 177 ? -5.486 -6.295 9.296 1.00 86.38 177 LEU A N 1
ATOM 1274 C CA . LEU A 1 177 ? -5.023 -5.203 8.460 1.00 86.38 177 LEU A CA 1
ATOM 1275 C C . LEU A 1 177 ? -3.575 -5.429 8.013 1.00 86.38 177 LEU A C 1
ATOM 1277 O O . LEU A 1 177 ? -3.278 -5.308 6.827 1.00 86.38 177 LEU A O 1
ATOM 1281 N N . ALA A 1 178 ? -2.686 -5.851 8.916 1.00 88.06 178 ALA A N 1
ATOM 1282 C CA . ALA A 1 178 ? -1.304 -6.196 8.589 1.00 88.06 178 ALA A CA 1
ATOM 1283 C C . ALA A 1 178 ? -1.225 -7.355 7.590 1.00 88.06 178 ALA A C 1
ATOM 1285 O O . ALA A 1 178 ? -0.499 -7.268 6.599 1.00 88.06 178 ALA A O 1
ATOM 1286 N N . VAL A 1 179 ? -1.990 -8.426 7.821 1.00 86.62 179 VAL A N 1
ATOM 1287 C CA . VAL A 1 179 ? -2.077 -9.584 6.919 1.00 86.62 179 VAL A CA 1
ATOM 1288 C C . VAL A 1 179 ? -2.589 -9.164 5.541 1.00 86.62 179 VAL A C 1
ATOM 1290 O O . VAL A 1 179 ? -2.033 -9.586 4.524 1.00 86.62 179 VAL A O 1
ATOM 1293 N N . THR A 1 180 ? -3.604 -8.301 5.489 1.00 88.44 180 THR A N 1
ATOM 1294 C CA . THR A 1 180 ? -4.179 -7.796 4.237 1.00 88.44 180 THR A CA 1
ATOM 1295 C C . THR A 1 180 ? -3.174 -6.927 3.485 1.00 88.44 180 THR A C 1
ATOM 1297 O O . THR A 1 180 ? -2.911 -7.184 2.311 1.00 88.44 180 THR A O 1
ATOM 1300 N N . MET A 1 181 ? -2.520 -5.976 4.159 1.00 93.19 181 MET A N 1
ATOM 1301 C CA . MET A 1 181 ? -1.471 -5.129 3.574 1.00 93.19 181 MET A CA 1
ATOM 1302 C C . MET A 1 181 ? -0.303 -5.966 3.041 1.00 93.19 181 MET A C 1
ATOM 1304 O O . MET A 1 181 ? 0.155 -5.768 1.912 1.00 93.19 181 MET A O 1
ATOM 1308 N N . ARG A 1 182 ? 0.128 -6.973 3.809 1.00 92.81 182 ARG A N 1
ATOM 1309 C CA . ARG A 1 182 ? 1.166 -7.928 3.408 1.00 92.81 182 ARG A CA 1
ATOM 1310 C C . ARG A 1 182 ? 0.766 -8.718 2.161 1.00 92.81 182 ARG A C 1
ATOM 1312 O O . ARG A 1 182 ? 1.585 -8.886 1.255 1.00 92.81 182 ARG A O 1
ATOM 1319 N N . ARG A 1 183 ? -0.477 -9.209 2.107 1.00 91.31 183 ARG A N 1
ATOM 1320 C CA . ARG A 1 183 ? -1.026 -9.963 0.969 1.00 91.31 183 ARG A CA 1
ATOM 1321 C C . ARG A 1 183 ? -1.130 -9.098 -0.282 1.00 91.31 183 ARG A C 1
ATOM 1323 O O . ARG A 1 183 ? -0.691 -9.546 -1.336 1.00 91.31 183 ARG A O 1
ATOM 1330 N N . VAL A 1 184 ? -1.653 -7.877 -0.164 1.00 94.19 184 VAL A N 1
ATOM 1331 C CA . VAL A 1 184 ? -1.738 -6.904 -1.265 1.00 94.19 184 VAL A CA 1
ATOM 1332 C C . VAL A 1 184 ? -0.355 -6.662 -1.858 1.00 94.19 184 VAL A C 1
ATOM 1334 O O . VAL A 1 184 ? -0.159 -6.872 -3.055 1.00 94.19 184 VAL A O 1
ATOM 1337 N N . GLY A 1 185 ? 0.625 -6.313 -1.018 1.00 95.94 185 GLY A N 1
ATOM 1338 C CA . GLY A 1 185 ? 2.006 -6.130 -1.461 1.00 95.94 185 GLY A CA 1
ATOM 1339 C C . GLY A 1 185 ? 2.538 -7.371 -2.174 1.00 95.94 185 GLY A C 1
ATOM 1340 O O . GLY A 1 185 ? 3.048 -7.282 -3.289 1.00 95.94 185 GLY A O 1
ATOM 1341 N N . HIS A 1 186 ? 2.346 -8.546 -1.573 1.00 94.12 186 HIS A N 1
ATOM 1342 C CA . HIS A 1 186 ? 2.785 -9.815 -2.141 1.00 94.12 186 HIS A CA 1
ATOM 1343 C C . HIS A 1 186 ? 2.166 -10.112 -3.517 1.00 94.12 186 HIS A C 1
ATOM 1345 O O . HIS A 1 186 ? 2.881 -10.509 -4.437 1.00 94.12 186 HIS A O 1
ATOM 1351 N N . GLU A 1 187 ? 0.857 -9.929 -3.699 1.00 93.31 187 GLU A N 1
ATOM 1352 C CA . GLU A 1 187 ? 0.197 -10.157 -4.990 1.00 93.31 187 GLU A CA 1
ATOM 1353 C C . GLU A 1 187 ? 0.682 -9.182 -6.074 1.00 93.31 187 GLU A C 1
ATOM 1355 O O . GLU A 1 187 ? 0.966 -9.624 -7.191 1.00 93.31 187 GLU A O 1
ATOM 1360 N N . CYS A 1 188 ? 0.886 -7.904 -5.734 1.00 95.56 188 CYS A N 1
ATOM 1361 C CA . CYS A 1 188 ? 1.500 -6.922 -6.634 1.00 95.56 188 CYS A CA 1
ATOM 1362 C C . CYS A 1 188 ? 2.934 -7.317 -7.026 1.00 95.56 188 CYS A C 1
ATOM 1364 O O . CYS A 1 188 ? 3.291 -7.291 -8.205 1.00 95.56 188 CYS A O 1
ATOM 1366 N N . GLY A 1 189 ? 3.749 -7.726 -6.048 1.00 95.81 189 GLY A N 1
ATOM 1367 C CA . GLY A 1 189 ? 5.144 -8.113 -6.263 1.00 95.81 189 GLY A CA 1
ATOM 1368 C C . GLY A 1 189 ? 5.274 -9.341 -7.158 1.00 95.81 189 GLY A C 1
ATOM 1369 O O . GLY A 1 189 ? 6.057 -9.339 -8.107 1.00 95.81 189 GLY A O 1
ATOM 1370 N N . ARG A 1 190 ? 4.457 -10.375 -6.919 1.00 93.88 190 ARG A N 1
ATOM 1371 C CA . ARG A 1 190 ? 4.444 -11.578 -7.767 1.00 93.88 190 ARG A CA 1
ATOM 1372 C C . ARG A 1 190 ? 3.988 -11.298 -9.179 1.00 93.88 190 ARG A C 1
ATOM 1374 O O . ARG A 1 190 ? 4.539 -11.889 -10.103 1.00 93.88 190 ARG A O 1
ATOM 1381 N N . PHE A 1 191 ? 2.971 -10.458 -9.335 1.00 94.44 191 PHE A N 1
ATOM 1382 C CA . PHE A 1 191 ? 2.474 -10.095 -10.648 1.00 94.44 191 PHE A CA 1
ATOM 1383 C C . PHE A 1 191 ? 3.571 -9.422 -11.474 1.00 94.44 191 PHE A C 1
ATOM 1385 O O . PHE A 1 191 ? 3.921 -9.923 -12.543 1.00 94.44 191 PHE A O 1
ATOM 1392 N N . LEU A 1 192 ? 4.175 -8.356 -10.940 1.00 95.56 192 LEU A N 1
ATOM 1393 C CA . LEU A 1 192 ? 5.217 -7.628 -11.657 1.00 95.56 192 LEU A CA 1
ATOM 1394 C C . LEU A 1 192 ? 6.461 -8.503 -11.885 1.00 95.56 192 LEU A C 1
ATOM 1396 O O . LEU A 1 192 ? 6.997 -8.550 -12.988 1.00 95.56 192 LEU A O 1
ATOM 1400 N N . GLY A 1 193 ? 6.888 -9.267 -10.873 1.00 95.31 193 GLY A N 1
ATOM 1401 C CA . GLY A 1 193 ? 8.001 -10.208 -11.011 1.00 95.31 193 GLY A CA 1
ATOM 1402 C C . GLY A 1 193 ? 7.730 -11.301 -12.052 1.00 95.31 193 GLY A C 1
ATOM 1403 O O . GLY A 1 193 ? 8.639 -11.697 -12.778 1.00 95.31 193 GLY A O 1
ATOM 1404 N N . GLY A 1 194 ? 6.477 -11.750 -12.175 1.00 93.69 194 GLY A N 1
ATOM 1405 C CA . GLY A 1 194 ? 6.034 -12.691 -13.200 1.00 93.69 194 GLY A CA 1
ATOM 1406 C C . GLY A 1 194 ? 6.073 -12.109 -14.611 1.00 93.69 194 GLY A C 1
ATOM 1407 O O . GLY A 1 194 ? 6.580 -12.780 -15.509 1.00 93.69 194 GLY A O 1
ATOM 1408 N N . LEU A 1 195 ? 5.608 -10.867 -14.798 1.00 93.44 195 LEU A N 1
ATOM 1409 C CA . LEU A 1 195 ? 5.723 -10.144 -16.072 1.00 93.44 195 LEU A CA 1
ATOM 1410 C C . LEU A 1 195 ? 7.187 -10.005 -16.504 1.00 93.44 195 LEU A C 1
ATOM 1412 O O . LEU A 1 195 ? 7.565 -10.446 -17.590 1.00 93.44 195 LEU A O 1
ATOM 1416 N N . HIS A 1 196 ? 8.042 -9.499 -15.616 1.00 94.75 196 HIS A N 1
ATOM 1417 C CA . HIS A 1 196 ? 9.469 -9.369 -15.902 1.00 94.75 196 HIS A CA 1
ATOM 1418 C C . HIS A 1 196 ? 10.137 -10.729 -16.143 1.00 94.75 196 HIS A C 1
ATOM 1420 O O . HIS A 1 196 ? 11.000 -10.862 -17.010 1.00 94.75 196 HIS A O 1
ATOM 1426 N N . GLY A 1 197 ? 9.712 -11.763 -15.412 1.00 92.69 197 GLY A N 1
ATOM 1427 C CA . GLY A 1 197 ? 10.212 -13.129 -15.540 1.00 92.69 197 GLY A CA 1
ATOM 1428 C C . GLY A 1 197 ? 9.944 -13.774 -16.901 1.00 92.69 197 GLY A C 1
ATOM 1429 O O . GLY A 1 197 ? 10.703 -14.655 -17.306 1.00 92.69 197 GLY A O 1
ATOM 1430 N N . ILE A 1 198 ? 8.908 -13.328 -17.621 1.00 93.00 198 ILE A N 1
ATOM 1431 C CA . ILE A 1 198 ? 8.628 -13.740 -19.007 1.00 93.00 198 ILE A CA 1
ATOM 1432 C C . ILE A 1 198 ? 9.177 -12.754 -20.048 1.00 93.00 198 ILE A C 1
ATOM 1434 O O . ILE A 1 198 ? 8.909 -12.909 -21.237 1.00 93.00 198 ILE A O 1
ATOM 1438 N N . GLY A 1 199 ? 9.948 -11.756 -19.615 1.00 90.81 199 GLY A N 1
ATOM 1439 C CA . GLY A 1 199 ? 10.534 -10.749 -20.490 1.00 90.81 199 GLY A CA 1
ATOM 1440 C C . GLY A 1 199 ? 9.533 -9.711 -21.002 1.00 90.81 199 GLY A C 1
ATOM 1441 O O . GLY A 1 199 ? 9.700 -9.235 -22.123 1.00 90.81 199 GLY A O 1
ATOM 1442 N N . ALA A 1 200 ? 8.501 -9.386 -20.220 1.00 92.56 200 ALA A N 1
ATOM 1443 C CA . ALA A 1 200 ? 7.524 -8.349 -20.543 1.00 92.56 200 ALA A CA 1
ATOM 1444 C C . ALA A 1 200 ? 7.658 -7.132 -19.616 1.00 92.56 200 ALA A C 1
ATOM 1446 O O . ALA A 1 200 ? 7.844 -7.295 -18.412 1.00 92.56 200 ALA A O 1
ATOM 1447 N N . SER A 1 201 ? 7.528 -5.939 -20.194 1.00 93.31 201 SER A N 1
ATOM 1448 C CA . SER A 1 201 ? 7.314 -4.648 -19.532 1.00 93.31 201 SER A CA 1
ATOM 1449 C C . SER A 1 201 ? 5.820 -4.429 -19.313 1.00 93.31 201 SER A C 1
ATOM 1451 O O . SER A 1 201 ? 5.007 -4.777 -20.174 1.00 93.31 201 SER A O 1
ATOM 1453 N N . TRP A 1 202 ? 5.451 -3.810 -18.193 1.00 92.88 202 TRP A N 1
ATOM 1454 C CA . TRP A 1 202 ? 4.088 -3.342 -17.950 1.00 92.88 202 TRP A CA 1
ATOM 1455 C C . TRP A 1 202 ? 3.778 -1.969 -18.579 1.00 92.88 202 TRP A C 1
ATOM 1457 O O . TRP A 1 202 ? 2.655 -1.472 -18.485 1.00 92.88 202 TRP A O 1
ATOM 1467 N N . GLY A 1 203 ? 4.752 -1.363 -19.254 1.00 87.75 203 GLY A N 1
ATOM 1468 C CA . GLY A 1 203 ? 4.579 -0.143 -20.034 1.00 87.75 203 GLY A CA 1
ATOM 1469 C C . GLY A 1 203 ? 5.366 1.038 -19.496 1.00 87.75 203 GLY A C 1
ATOM 1470 O O . GLY A 1 203 ? 4.812 2.122 -19.329 1.00 87.75 203 GLY A O 1
ATOM 1471 N N . THR A 1 204 ? 6.655 0.847 -19.227 1.00 90.00 204 THR A N 1
ATOM 1472 C CA . THR A 1 204 ? 7.584 1.969 -19.056 1.00 90.00 204 THR A CA 1
ATOM 1473 C C . THR A 1 204 ? 8.187 2.362 -20.395 1.00 90.00 204 THR A C 1
ATOM 1475 O O . THR A 1 204 ? 8.793 1.539 -21.080 1.00 90.00 204 THR A O 1
ATOM 1478 N N . PHE A 1 205 ? 8.033 3.629 -20.768 1.00 86.75 205 PHE A N 1
ATOM 1479 C CA . PHE A 1 205 ? 8.469 4.153 -22.061 1.00 86.75 205 PHE A CA 1
ATOM 1480 C C . PHE A 1 205 ? 8.873 5.628 -21.965 1.00 86.75 205 PHE A C 1
ATOM 1482 O O . PHE A 1 205 ? 8.476 6.345 -21.047 1.00 86.75 205 PHE A O 1
ATOM 1489 N N . ALA A 1 206 ? 9.660 6.086 -22.937 1.00 85.12 206 ALA A N 1
ATOM 1490 C CA . ALA A 1 206 ? 9.912 7.503 -23.173 1.00 85.12 206 ALA A CA 1
ATOM 1491 C C . ALA A 1 206 ? 9.107 7.946 -24.399 1.00 85.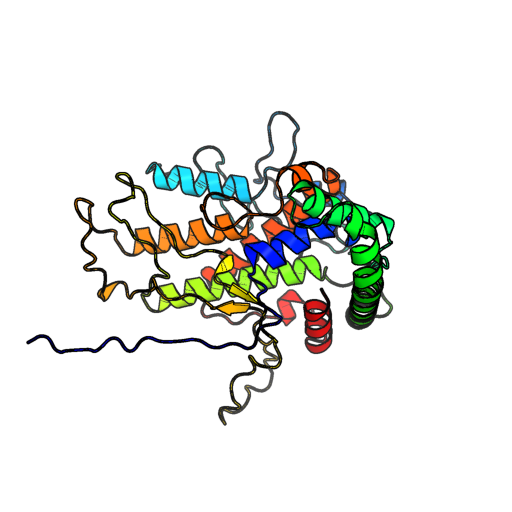12 206 ALA A C 1
ATOM 1493 O O . ALA A 1 206 ? 9.137 7.262 -25.422 1.00 85.12 206 ALA A O 1
ATOM 1494 N N . ASP A 1 207 ? 8.423 9.085 -24.319 1.00 83.31 207 ASP A N 1
ATOM 1495 C CA . ASP A 1 207 ? 7.753 9.706 -25.465 1.00 83.31 207 ASP A CA 1
ATOM 1496 C C . ASP A 1 207 ? 8.228 11.153 -25.680 1.00 83.31 207 ASP A C 1
ATOM 1498 O O . ASP A 1 207 ? 9.077 11.664 -24.948 1.00 83.31 207 ASP A O 1
ATOM 1502 N N . ALA A 1 208 ? 7.677 11.830 -26.691 1.00 84.00 208 ALA A N 1
ATOM 1503 C CA . ALA A 1 208 ? 8.027 13.213 -27.022 1.00 84.00 208 ALA A CA 1
ATOM 1504 C C . ALA A 1 208 ? 7.678 14.238 -25.918 1.00 84.00 208 ALA A C 1
ATOM 1506 O O . ALA A 1 208 ? 8.107 15.391 -25.996 1.00 84.00 208 ALA A O 1
ATOM 1507 N N . SER A 1 209 ? 6.881 13.855 -24.914 1.00 83.50 209 SER A N 1
ATOM 1508 C CA . SER A 1 209 ? 6.560 14.697 -23.756 1.00 83.50 209 SER A CA 1
ATOM 1509 C C . SER A 1 209 ? 7.544 14.523 -22.595 1.00 83.50 209 SER A C 1
ATOM 1511 O O . SER A 1 209 ? 7.624 15.407 -21.740 1.00 83.50 209 SER A O 1
ATOM 1513 N N . CYS A 1 210 ? 8.325 13.437 -22.576 1.00 82.94 210 CYS A N 1
ATOM 1514 C CA . CYS A 1 210 ? 9.387 13.232 -21.599 1.00 82.94 210 CYS A CA 1
ATOM 1515 C C . CYS A 1 210 ? 10.562 14.188 -21.852 1.00 82.94 210 CYS A C 1
ATOM 1517 O O . CYS A 1 210 ? 11.062 14.314 -22.972 1.00 82.94 210 CYS A O 1
ATOM 1519 N N . LEU A 1 211 ? 11.074 14.820 -20.791 1.00 83.12 211 LEU A N 1
ATOM 1520 C CA . LEU A 1 211 ? 12.387 15.466 -20.861 1.00 83.12 211 LEU A CA 1
ATOM 1521 C C . LEU A 1 211 ? 13.496 14.403 -21.001 1.00 83.12 211 LEU A C 1
ATOM 1523 O O . LEU A 1 211 ? 13.284 13.251 -20.620 1.00 83.12 211 LEU A O 1
ATOM 1527 N N . PRO A 1 212 ? 14.700 14.762 -21.493 1.00 81.12 212 PRO A N 1
ATOM 1528 C CA . PRO A 1 212 ? 15.820 13.826 -21.547 1.00 81.12 212 PRO A CA 1
ATOM 1529 C C . PRO A 1 212 ? 16.081 13.170 -20.184 1.00 81.12 212 PRO A C 1
ATOM 1531 O O . PRO A 1 212 ? 16.321 13.865 -19.196 1.00 81.12 212 PRO A O 1
ATOM 1534 N N . GLY A 1 213 ? 16.025 11.836 -20.144 1.00 77.62 213 GLY A N 1
ATOM 1535 C CA . GLY A 1 213 ? 16.187 11.037 -18.923 1.00 77.62 213 GLY A CA 1
ATOM 1536 C C . GLY A 1 213 ? 14.911 10.818 -18.101 1.00 77.62 213 GLY A C 1
ATOM 1537 O O . GLY A 1 213 ? 14.977 10.133 -17.088 1.00 77.62 213 GLY A O 1
ATOM 1538 N N . GLN A 1 214 ? 13.761 11.362 -18.512 1.00 82.94 214 GLN A N 1
ATOM 1539 C CA . GLN A 1 214 ? 12.467 11.060 -17.894 1.00 82.94 214 GLN A CA 1
ATOM 1540 C C . GLN A 1 214 ? 11.764 9.909 -18.603 1.00 82.94 214 GLN A C 1
ATOM 1542 O O . GLN A 1 214 ? 11.894 9.746 -19.816 1.00 82.94 214 GLN A O 1
ATOM 1547 N N . LEU A 1 215 ? 10.983 9.156 -17.831 1.00 85.75 215 LEU A N 1
ATOM 1548 C CA . LEU A 1 215 ? 10.214 8.008 -18.287 1.00 85.75 215 LEU A CA 1
ATOM 1549 C C . LEU A 1 215 ? 8.782 8.104 -17.777 1.00 85.75 215 LEU A C 1
ATOM 1551 O O . LEU A 1 215 ? 8.547 8.501 -16.635 1.00 85.75 215 LEU A O 1
ATOM 1555 N N . HIS A 1 216 ? 7.833 7.702 -18.615 1.00 87.06 216 HIS A N 1
ATOM 1556 C CA . HIS A 1 216 ? 6.510 7.321 -18.145 1.00 87.06 216 HIS A CA 1
ATOM 1557 C C . HIS A 1 216 ? 6.589 5.905 -17.598 1.00 87.06 216 HIS A C 1
ATOM 1559 O O . HIS A 1 216 ? 7.221 5.045 -18.205 1.00 87.06 216 HIS A O 1
ATOM 1565 N N . CYS A 1 217 ? 5.930 5.660 -16.471 1.00 89.25 217 CYS A N 1
ATOM 1566 C CA . CYS A 1 217 ? 5.830 4.339 -15.869 1.00 89.25 217 CYS A CA 1
ATOM 1567 C C . CYS A 1 217 ? 4.353 3.981 -15.708 1.00 89.25 217 CYS A C 1
ATOM 1569 O O . CYS A 1 217 ? 3.648 4.568 -14.887 1.00 89.25 217 CYS A O 1
ATOM 1571 N N . ASN A 1 218 ? 3.877 3.019 -16.502 1.00 89.19 218 ASN A N 1
ATOM 1572 C CA . ASN A 1 218 ? 2.503 2.522 -16.401 1.00 89.19 218 ASN A CA 1
ATOM 1573 C C . ASN A 1 218 ? 2.308 1.534 -15.233 1.00 89.19 218 ASN A C 1
ATOM 1575 O O . ASN A 1 218 ? 1.181 1.196 -14.876 1.00 89.19 218 ASN A O 1
ATOM 1579 N N . ALA A 1 219 ? 3.388 1.060 -14.603 1.00 89.88 219 ALA A N 1
ATOM 1580 C CA . ALA A 1 219 ? 3.298 0.173 -13.449 1.00 89.88 219 ALA A CA 1
ATOM 1581 C C . ALA A 1 219 ? 2.799 0.949 -12.216 1.00 89.88 219 ALA A C 1
ATOM 1583 O O . ALA A 1 219 ? 3.579 1.477 -11.430 1.00 89.88 219 ALA A O 1
ATOM 1584 N N . HIS A 1 220 ? 1.478 1.022 -12.043 1.00 89.56 220 HIS A N 1
ATOM 1585 C CA . HIS A 1 220 ? 0.848 1.801 -10.980 1.00 89.56 220 HIS A CA 1
ATOM 1586 C C . HIS A 1 220 ? -0.213 1.005 -10.209 1.00 89.56 220 HIS A C 1
ATOM 1588 O O . HIS A 1 220 ? -0.911 0.149 -10.758 1.00 89.56 220 HIS A O 1
ATOM 1594 N N . ALA A 1 221 ? -0.424 1.343 -8.932 1.00 92.19 221 ALA A N 1
ATOM 1595 C CA . ALA A 1 221 ? -1.372 0.631 -8.066 1.00 92.19 221 ALA A CA 1
ATOM 1596 C C . ALA A 1 221 ? -2.805 0.592 -8.643 1.00 92.19 221 ALA A C 1
ATOM 1598 O O . ALA A 1 221 ? -3.516 -0.395 -8.507 1.00 92.19 221 ALA A O 1
ATOM 1599 N N . ASN A 1 222 ? -3.232 1.622 -9.375 1.00 90.69 222 ASN A N 1
ATOM 1600 C CA . ASN A 1 222 ? -4.562 1.673 -9.996 1.00 90.69 222 ASN A CA 1
ATOM 1601 C C . ASN A 1 222 ? -4.799 0.726 -11.188 1.00 90.69 222 ASN A C 1
ATOM 1603 O O . ASN A 1 222 ? -5.921 0.704 -11.707 1.00 90.69 222 ASN A O 1
ATOM 1607 N N . ASN A 1 223 ? -3.779 -0.031 -11.612 1.00 91.31 223 ASN A N 1
ATOM 1608 C CA . ASN A 1 223 ? -3.911 -1.107 -12.595 1.00 91.31 223 ASN A CA 1
ATOM 1609 C C . ASN A 1 223 ? -4.284 -2.435 -11.935 1.00 91.31 223 ASN A C 1
ATOM 1611 O O . ASN A 1 223 ? -4.579 -3.409 -12.629 1.00 91.31 223 ASN A O 1
ATOM 1615 N N . PHE A 1 224 ? -4.365 -2.449 -10.603 1.00 92.25 224 PHE A N 1
ATOM 1616 C CA . PHE A 1 224 ? -4.980 -3.513 -9.830 1.00 92.25 224 PHE A CA 1
ATOM 1617 C C . PHE A 1 224 ? -6.403 -3.129 -9.416 1.00 92.25 224 PHE A C 1
ATOM 1619 O O . PHE A 1 224 ? -6.703 -1.968 -9.120 1.00 92.25 224 PHE A O 1
ATOM 1626 N N . VAL A 1 225 ? -7.276 -4.128 -9.359 1.00 91.19 225 VAL A N 1
ATOM 1627 C CA . VAL A 1 225 ? -8.647 -4.025 -8.845 1.00 91.19 225 VAL A CA 1
ATOM 1628 C C . VAL A 1 225 ? -8.904 -5.142 -7.845 1.00 91.19 225 VAL A C 1
ATOM 1630 O O . VAL A 1 225 ? -8.347 -6.228 -7.991 1.00 91.19 225 VAL A O 1
ATOM 1633 N N . LEU A 1 226 ? -9.770 -4.911 -6.860 1.00 88.00 226 LEU A N 1
ATOM 1634 C CA . LEU A 1 226 ? -10.248 -6.005 -6.013 1.00 88.00 226 LEU A CA 1
ATOM 1635 C C . LEU A 1 226 ? -11.176 -6.922 -6.810 1.00 88.00 226 LEU A C 1
ATOM 1637 O O . LEU A 1 226 ? -12.187 -6.487 -7.378 1.00 88.00 226 LEU A O 1
ATOM 1641 N N . ALA A 1 227 ? -10.819 -8.198 -6.843 1.00 82.88 227 ALA A N 1
ATOM 1642 C CA . ALA A 1 227 ? -11.577 -9.233 -7.518 1.00 82.88 227 ALA A CA 1
ATOM 1643 C C . ALA A 1 227 ? -12.303 -10.114 -6.499 1.00 82.88 227 ALA A C 1
ATOM 1645 O O . ALA A 1 227 ? -11.813 -10.336 -5.395 1.00 82.88 227 ALA A O 1
ATOM 1646 N N . ASP A 1 228 ? -13.474 -10.626 -6.885 1.00 77.81 228 ASP A N 1
ATOM 1647 C CA . ASP A 1 228 ? -14.203 -11.596 -6.068 1.00 77.81 228 ASP A CA 1
ATOM 1648 C C . ASP A 1 228 ? -13.396 -12.907 -6.004 1.00 77.81 228 ASP A C 1
ATOM 1650 O O . ASP A 1 228 ? -13.228 -13.574 -7.038 1.00 77.81 228 ASP A O 1
ATOM 1654 N N . PRO A 1 229 ? -12.908 -13.322 -4.821 1.00 69.38 229 PRO A N 1
ATOM 1655 C CA . PRO A 1 229 ? -12.036 -14.484 -4.714 1.00 69.38 229 PRO A CA 1
ATOM 1656 C C . PRO A 1 229 ? -12.730 -15.791 -5.133 1.00 69.38 229 PRO A C 1
ATOM 1658 O O . PRO A 1 229 ? -12.073 -16.746 -5.559 1.00 69.38 229 PRO A O 1
ATOM 1661 N N . ARG A 1 230 ? -14.070 -15.838 -5.100 1.00 69.81 230 ARG A N 1
ATOM 1662 C CA . ARG A 1 230 ? -14.866 -16.986 -5.573 1.00 69.81 230 ARG A CA 1
ATOM 1663 C C . ARG A 1 230 ? -14.790 -17.162 -7.086 1.00 69.81 230 ARG A C 1
ATOM 1665 O O . ARG A 1 230 ? -15.003 -18.265 -7.584 1.00 69.81 230 ARG A O 1
ATOM 1672 N N . GLN A 1 231 ? -14.487 -16.095 -7.817 1.00 69.25 231 GLN A N 1
ATOM 1673 C CA . GLN A 1 231 ? -14.450 -16.089 -9.280 1.00 69.25 231 GLN A CA 1
ATOM 1674 C C . GLN A 1 231 ? -13.050 -16.298 -9.842 1.00 69.25 231 GLN A C 1
ATOM 1676 O O . GLN A 1 231 ? -12.897 -16.731 -10.980 1.00 69.25 231 GLN A O 1
ATOM 1681 N N . LEU A 1 232 ? -12.028 -16.031 -9.031 1.00 65.38 232 LEU A N 1
ATOM 1682 C CA . LEU A 1 232 ? -10.636 -16.276 -9.384 1.00 65.38 232 LEU A CA 1
ATOM 1683 C C . LEU A 1 232 ? -10.180 -17.708 -9.086 1.00 65.38 232 LEU A C 1
ATOM 1685 O O . LEU A 1 232 ? -8.993 -18.021 -9.224 1.00 65.38 232 LEU A O 1
ATOM 1689 N N . GLN A 1 233 ? -11.099 -18.598 -8.699 1.00 63.78 233 GLN A N 1
ATOM 1690 C CA . GLN A 1 233 ? -10.783 -20.017 -8.657 1.00 63.78 233 GLN A CA 1
ATOM 1691 C C . GLN A 1 233 ? -10.403 -20.464 -10.072 1.00 63.78 233 GLN A C 1
ATOM 1693 O O . GLN A 1 233 ? -11.192 -20.271 -11.003 1.00 63.78 233 GLN A O 1
ATOM 1698 N N . PRO A 1 234 ? -9.200 -21.037 -10.271 1.00 59.16 234 PRO A N 1
ATOM 1699 C CA . PRO A 1 234 ? -8.826 -21.532 -11.581 1.00 59.16 234 PRO A CA 1
ATOM 1700 C C . PRO A 1 234 ? -9.912 -22.512 -12.036 1.00 59.16 234 PRO A C 1
ATOM 1702 O O . PRO A 1 234 ? -10.364 -23.318 -11.213 1.00 59.16 234 PRO A O 1
ATOM 1705 N N . PRO A 1 235 ? -10.345 -22.463 -13.313 1.00 57.75 235 PRO A N 1
ATOM 1706 C CA . PRO A 1 235 ? -11.288 -23.442 -13.829 1.00 57.75 235 PRO A CA 1
ATOM 1707 C C . PRO A 1 235 ? -10.758 -24.814 -13.443 1.00 57.75 235 PRO A C 1
ATOM 1709 O O . PRO A 1 235 ? -9.556 -25.056 -13.587 1.00 57.75 235 PRO A O 1
ATOM 1712 N N . SER A 1 236 ? -11.626 -25.653 -12.874 1.00 59.94 236 SER A N 1
ATOM 1713 C CA . SER A 1 236 ? -11.314 -26.993 -12.381 1.00 59.94 236 SER A CA 1
ATOM 1714 C C . SER A 1 236 ? -10.671 -27.794 -13.509 1.00 59.94 236 SER A C 1
ATOM 1716 O O . SER A 1 236 ? -11.327 -28.479 -14.285 1.00 59.94 236 SER A O 1
ATOM 1718 N N . SER A 1 237 ? -9.357 -27.654 -13.654 1.00 49.72 237 SER A N 1
ATOM 1719 C CA . SER A 1 237 ? -8.636 -27.958 -14.892 1.00 49.72 237 SER A CA 1
ATOM 1720 C C . SER A 1 237 ? -8.452 -29.460 -15.101 1.00 49.72 237 SER A C 1
ATOM 1722 O O . SER A 1 237 ? -7.587 -29.887 -15.857 1.00 49.72 237 SER A O 1
ATOM 1724 N N . GLY A 1 238 ? -9.213 -30.295 -14.386 1.00 57.00 238 GLY A N 1
ATOM 1725 C CA . GLY A 1 238 ? -9.009 -31.737 -14.295 1.00 57.00 238 GLY A CA 1
ATOM 1726 C C . GLY A 1 238 ? -7.648 -32.126 -13.707 1.00 57.00 238 GLY A C 1
ATOM 1727 O O . GLY A 1 238 ? -7.408 -33.309 -13.473 1.00 57.00 238 GLY A O 1
ATOM 1728 N N . ALA A 1 239 ? -6.759 -31.160 -13.449 1.00 55.16 239 ALA A N 1
ATOM 1729 C CA . ALA A 1 239 ? -5.492 -31.382 -12.795 1.00 55.16 239 ALA A CA 1
ATOM 1730 C C . ALA A 1 239 ? -5.792 -31.790 -11.348 1.00 55.16 239 ALA A C 1
ATOM 1732 O O . ALA A 1 239 ? -6.509 -31.063 -10.655 1.00 55.16 239 ALA A O 1
ATOM 1733 N N . PRO A 1 240 ? -5.295 -32.950 -10.888 1.00 54.16 240 PRO A N 1
ATOM 1734 C CA . PRO A 1 240 ? -5.521 -33.383 -9.522 1.00 54.16 240 PRO A CA 1
ATOM 1735 C C . PRO A 1 240 ? -5.020 -32.285 -8.588 1.00 54.16 240 PRO A C 1
ATOM 1737 O O . PRO A 1 240 ? -3.844 -31.912 -8.653 1.00 54.16 240 PRO A O 1
ATOM 1740 N N . GLU A 1 241 ? -5.917 -31.760 -7.747 1.00 55.81 241 GLU A N 1
ATOM 1741 C CA . GLU A 1 241 ? -5.541 -30.887 -6.640 1.00 55.81 241 GLU A CA 1
ATOM 1742 C C . GLU A 1 241 ? -4.330 -31.514 -5.958 1.00 55.81 241 GLU A C 1
ATOM 1744 O O . GLU A 1 241 ? -4.362 -32.681 -5.544 1.00 55.81 241 GLU A O 1
ATOM 1749 N N . ARG A 1 242 ? -3.225 -30.766 -5.872 1.00 54.41 242 ARG A N 1
ATOM 1750 C CA . ARG A 1 242 ? -2.108 -31.181 -5.030 1.00 54.41 242 ARG A CA 1
ATOM 1751 C C . ARG A 1 242 ? -2.649 -31.247 -3.606 1.00 54.41 242 ARG A C 1
ATOM 1753 O O . ARG A 1 242 ? -2.765 -30.218 -2.946 1.00 54.41 242 ARG A O 1
ATOM 1760 N N . LYS A 1 243 ? -2.999 -32.458 -3.158 1.00 48.50 243 LYS A N 1
ATOM 1761 C CA . LYS A 1 243 ? -3.433 -32.746 -1.788 1.00 48.50 243 LYS A CA 1
ATOM 1762 C C . LYS A 1 243 ? -2.463 -32.070 -0.817 1.00 48.50 243 LYS A C 1
ATOM 1764 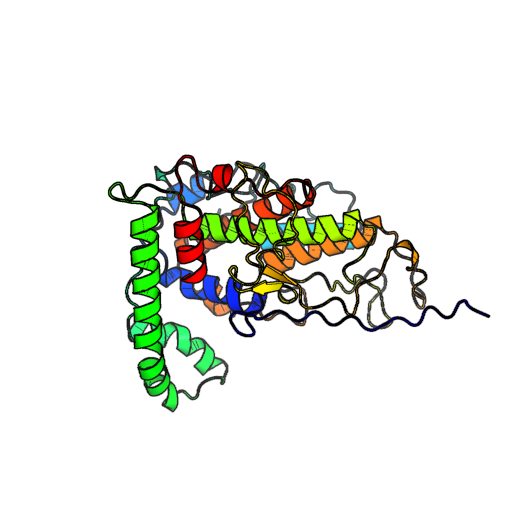O O . LYS A 1 243 ? -1.311 -32.486 -0.729 1.00 48.50 243 LYS A O 1
ATOM 1769 N N . GLY A 1 244 ? -2.937 -31.035 -0.124 1.00 53.78 244 GLY A N 1
ATOM 1770 C CA . GLY A 1 244 ? -2.211 -30.376 0.965 1.00 53.78 244 GLY A CA 1
ATOM 1771 C C . GLY A 1 244 ? -1.816 -28.912 0.752 1.00 53.78 244 GLY A C 1
ATOM 1772 O O . GLY A 1 244 ? -1.315 -28.320 1.697 1.00 53.78 244 GLY A O 1
ATOM 1773 N N . ALA A 1 245 ? -2.047 -28.302 -0.415 1.00 53.56 245 ALA A N 1
ATOM 1774 C CA . ALA A 1 245 ? -1.826 -26.863 -0.594 1.00 53.56 245 ALA A CA 1
ATOM 1775 C C . ALA A 1 245 ? -3.167 -26.133 -0.743 1.00 53.56 245 ALA A C 1
ATOM 1777 O O . ALA A 1 245 ? -3.651 -25.958 -1.861 1.00 53.56 245 ALA A O 1
ATOM 1778 N N . SER A 1 246 ? -3.763 -25.714 0.380 1.00 55.09 246 SER A N 1
ATOM 1779 C CA . SER A 1 246 ? -4.862 -24.742 0.361 1.00 55.09 246 SER A CA 1
ATOM 1780 C C . SER A 1 246 ? -4.307 -23.428 -0.187 1.00 55.09 246 SER A C 1
ATOM 1782 O O . SER A 1 246 ? -3.595 -22.702 0.504 1.00 55.09 246 SER A O 1
ATOM 1784 N N . ARG A 1 247 ? -4.522 -23.161 -1.478 1.00 65.31 247 ARG A N 1
ATOM 1785 C CA . ARG A 1 247 ? -4.166 -21.874 -2.075 1.00 65.31 247 ARG A CA 1
ATOM 1786 C C . ARG A 1 247 ? -5.326 -20.929 -1.830 1.00 65.31 247 ARG A C 1
ATOM 1788 O O . ARG A 1 247 ? -6.428 -21.205 -2.296 1.00 65.31 247 ARG A O 1
ATOM 1795 N N . MET A 1 248 ? -5.074 -19.818 -1.141 1.00 68.81 248 MET A N 1
ATOM 1796 C CA . MET A 1 248 ? -6.047 -18.735 -1.170 1.00 68.81 248 MET A CA 1
ATOM 1797 C C . MET A 1 248 ? -6.220 -18.261 -2.617 1.00 68.81 248 MET A C 1
ATOM 1799 O O . MET A 1 248 ? -5.221 -18.155 -3.341 1.00 68.81 248 MET A O 1
ATOM 1803 N N . PRO A 1 249 ? -7.461 -17.998 -3.050 1.00 76.81 249 PRO A N 1
ATOM 1804 C CA . PRO A 1 249 ? -7.702 -17.298 -4.305 1.00 76.81 249 PRO A CA 1
ATOM 1805 C C . PRO A 1 249 ? -6.957 -15.949 -4.319 1.00 76.81 249 PRO A C 1
ATOM 1807 O O . PRO A 1 249 ? -6.724 -15.382 -3.254 1.00 76.81 249 PRO A O 1
ATOM 1810 N N . PRO A 1 250 ? -6.551 -15.423 -5.483 1.00 82.81 250 PRO A N 1
ATOM 1811 C CA . PRO A 1 250 ? -6.014 -14.068 -5.556 1.00 82.81 250 PRO A CA 1
ATOM 1812 C C . PRO A 1 250 ? -7.056 -13.047 -5.073 1.00 82.81 250 PRO A C 1
ATOM 1814 O O . PRO A 1 250 ? -8.257 -13.254 -5.244 1.00 82.81 250 PRO A O 1
ATOM 1817 N N . LEU A 1 251 ? -6.585 -11.973 -4.448 1.00 86.19 251 LEU A N 1
ATOM 1818 C CA . LEU A 1 251 ? -7.374 -10.814 -4.029 1.00 86.19 251 LEU A CA 1
ATOM 1819 C C . LEU A 1 251 ? -7.424 -9.743 -5.133 1.00 86.19 251 LEU A C 1
ATOM 1821 O O . LEU A 1 251 ? -8.398 -8.999 -5.243 1.00 86.19 251 LEU A O 1
ATOM 1825 N N . LEU A 1 252 ? -6.376 -9.668 -5.958 1.00 90.31 252 LEU A N 1
ATOM 1826 C CA . LEU A 1 252 ? -6.211 -8.651 -6.991 1.00 90.31 252 LEU A CA 1
ATOM 1827 C C . LEU A 1 252 ? -6.427 -9.212 -8.405 1.00 90.31 252 LEU A C 1
ATOM 1829 O O . LEU A 1 252 ? -5.875 -10.247 -8.780 1.00 90.31 252 LEU A O 1
ATOM 1833 N N . GLY A 1 253 ? -7.197 -8.482 -9.212 1.00 87.88 253 GLY A N 1
ATOM 1834 C CA . GLY A 1 253 ? -7.246 -8.601 -10.671 1.00 87.88 253 GLY A CA 1
ATOM 1835 C C . GLY A 1 253 ? -6.413 -7.508 -11.351 1.00 87.88 253 GLY A C 1
ATOM 1836 O O . GLY A 1 253 ? -6.198 -6.443 -10.773 1.00 87.88 253 GLY A O 1
ATOM 1837 N N . TYR A 1 254 ? -5.968 -7.754 -12.587 1.00 88.19 254 TYR A N 1
ATOM 1838 C CA . TYR A 1 254 ? -5.073 -6.862 -13.345 1.00 88.19 254 TYR A CA 1
ATOM 1839 C C . TYR A 1 254 ? -5.812 -6.260 -14.537 1.00 88.19 254 TYR A C 1
ATOM 1841 O O . TYR A 1 254 ? -6.254 -6.992 -15.418 1.00 88.19 254 TYR A O 1
ATOM 1849 N N . ARG A 1 255 ? -5.984 -4.941 -14.568 1.00 81.69 255 ARG A N 1
ATOM 1850 C CA . ARG A 1 255 ? -6.905 -4.288 -15.505 1.00 81.69 255 ARG A CA 1
ATOM 1851 C C . ARG A 1 255 ? -6.248 -3.843 -16.804 1.00 81.69 255 ARG A C 1
ATOM 1853 O O . ARG A 1 255 ? -6.854 -4.031 -17.855 1.00 81.69 255 ARG A O 1
ATOM 1860 N N . ASP A 1 256 ? -5.075 -3.228 -16.718 1.00 81.50 256 ASP A N 1
ATOM 1861 C CA . ASP A 1 256 ? -4.518 -2.474 -17.837 1.00 81.50 256 ASP A CA 1
ATOM 1862 C C . ASP A 1 256 ? -3.221 -3.089 -18.353 1.00 81.50 256 ASP A C 1
ATOM 1864 O O . ASP A 1 256 ? -2.285 -3.303 -17.588 1.00 81.50 256 ASP A O 1
ATOM 1868 N N . PHE A 1 257 ? -3.196 -3.411 -19.642 1.00 85.12 257 PHE A N 1
ATOM 1869 C CA . PHE A 1 257 ? -2.037 -3.943 -20.368 1.00 85.12 257 PHE A CA 1
ATOM 1870 C C . PHE A 1 257 ? -1.876 -3.236 -21.718 1.00 85.12 257 PHE A C 1
ATOM 1872 O O . PHE A 1 257 ? -1.173 -3.738 -22.592 1.00 85.12 257 PHE A O 1
ATOM 1879 N N . ASP A 1 258 ? -2.565 -2.114 -21.920 1.00 80.19 258 ASP A N 1
ATOM 1880 C CA . ASP A 1 258 ? -2.577 -1.381 -23.185 1.00 80.19 258 ASP A CA 1
ATOM 1881 C C . ASP A 1 258 ? -1.179 -0.913 -23.620 1.00 80.19 258 ASP A C 1
ATOM 1883 O O . ASP A 1 258 ? -0.872 -0.920 -24.811 1.00 80.19 258 ASP A O 1
ATOM 1887 N N . MET A 1 259 ? -0.323 -0.605 -22.647 1.00 86.94 259 MET A N 1
ATOM 1888 C CA . MET A 1 259 ? 1.066 -0.198 -22.837 1.00 86.94 259 MET A CA 1
ATOM 1889 C C . MET A 1 259 ? 2.075 -1.325 -22.583 1.00 86.94 259 MET A C 1
ATOM 1891 O O . MET A 1 259 ? 3.275 -1.071 -22.604 1.00 86.94 259 MET A O 1
ATOM 1895 N N . ALA A 1 260 ? 1.637 -2.561 -22.327 1.00 90.50 260 ALA A N 1
ATOM 1896 C CA . ALA A 1 260 ? 2.554 -3.671 -22.073 1.00 90.50 260 ALA A CA 1
ATOM 1897 C C . ALA A 1 260 ? 3.212 -4.171 -23.372 1.00 90.50 260 ALA A C 1
ATOM 1899 O O . ALA A 1 260 ? 2.557 -4.311 -24.405 1.00 90.50 260 ALA A O 1
ATOM 1900 N N . PHE A 1 261 ? 4.502 -4.503 -23.313 1.00 89.12 261 PHE A N 1
ATOM 1901 C CA . PHE A 1 261 ? 5.262 -5.011 -24.462 1.00 89.12 261 PHE A CA 1
ATOM 1902 C C . PHE A 1 261 ? 6.338 -6.012 -24.029 1.00 89.12 261 PHE A C 1
ATOM 1904 O O . PHE A 1 261 ? 6.813 -5.984 -22.894 1.00 89.12 261 PHE A O 1
ATOM 1911 N N . TYR A 1 262 ? 6.754 -6.905 -24.929 1.00 90.38 262 TYR A N 1
ATOM 1912 C CA . TYR A 1 262 ? 7.917 -7.758 -24.679 1.00 90.38 262 TYR A CA 1
ATOM 1913 C C . TYR A 1 262 ? 9.211 -6.972 -24.887 1.00 90.38 262 TYR A C 1
ATOM 1915 O O . TYR A 1 262 ? 9.331 -6.210 -25.842 1.00 90.38 262 TYR A O 1
ATOM 1923 N N . PHE A 1 263 ? 10.231 -7.208 -24.058 1.00 86.38 263 PHE A N 1
ATOM 1924 C CA . PHE A 1 263 ? 11.544 -6.570 -24.225 1.00 86.38 263 PHE A CA 1
ATOM 1925 C C . PHE A 1 263 ? 12.206 -6.914 -25.569 1.00 86.38 263 PHE A C 1
ATOM 1927 O O . PHE A 1 263 ? 13.052 -6.160 -26.041 1.00 86.38 263 PHE A O 1
ATOM 1934 N N . SER A 1 264 ? 11.826 -8.036 -26.194 1.00 82.31 264 SER A N 1
ATOM 1935 C CA . SER A 1 264 ? 12.251 -8.393 -27.555 1.00 82.31 264 SER A CA 1
ATOM 1936 C C . SER A 1 264 ? 11.694 -7.465 -28.628 1.00 82.31 264 SER A C 1
ATOM 1938 O O . SER A 1 264 ? 12.296 -7.346 -29.690 1.00 82.31 264 SER A O 1
ATOM 1940 N N . ASP A 1 265 ? 10.564 -6.823 -28.342 1.00 77.50 265 ASP A N 1
ATOM 1941 C CA . ASP A 1 265 ? 9.795 -6.005 -29.278 1.00 77.50 265 ASP A CA 1
ATOM 1942 C C . ASP A 1 265 ? 10.063 -4.508 -29.050 1.00 77.50 265 ASP A C 1
ATOM 1944 O O . ASP A 1 265 ? 9.505 -3.654 -29.738 1.00 77.50 265 ASP A O 1
ATOM 1948 N N . ALA A 1 266 ? 10.947 -4.184 -28.097 1.00 64.81 266 ALA A N 1
ATOM 1949 C CA . ALA A 1 266 ? 11.303 -2.835 -27.670 1.00 64.81 266 ALA A CA 1
ATOM 1950 C C . ALA A 1 266 ? 12.153 -2.059 -28.701 1.00 64.81 266 ALA A C 1
ATOM 1952 O O . ALA A 1 266 ? 12.929 -1.183 -28.328 1.00 64.81 266 ALA A O 1
ATOM 1953 N N . GLU A 1 267 ? 11.960 -2.291 -30.005 1.00 61.69 267 GLU A N 1
ATOM 1954 C CA . GLU A 1 267 ? 12.409 -1.388 -31.082 1.00 61.69 267 GLU A CA 1
ATOM 1955 C C . GLU A 1 267 ? 11.655 -0.039 -31.054 1.00 61.69 267 GLU A C 1
ATOM 1957 O O . GLU A 1 267 ? 11.520 0.630 -32.076 1.00 61.69 267 GLU A O 1
ATOM 1962 N N . HIS A 1 268 ? 11.112 0.364 -29.902 1.00 55.78 268 HIS A N 1
ATOM 1963 C CA . HIS A 1 268 ? 10.329 1.577 -29.773 1.00 55.78 268 HIS A CA 1
ATOM 1964 C C . HIS A 1 268 ? 11.220 2.788 -30.010 1.00 55.78 268 HIS A C 1
ATOM 1966 O O . HIS A 1 268 ? 12.178 3.063 -29.284 1.00 55.78 268 HIS A O 1
ATOM 1972 N N . ASP A 1 269 ? 10.863 3.442 -31.111 1.00 50.78 269 ASP A N 1
ATOM 1973 C CA . ASP A 1 269 ? 11.383 4.669 -31.678 1.00 50.78 269 ASP A CA 1
ATOM 1974 C C . ASP A 1 269 ? 11.417 5.739 -30.587 1.00 50.78 269 ASP A C 1
ATOM 1976 O O . ASP A 1 269 ? 10.456 6.453 -30.307 1.00 50.78 269 ASP A O 1
ATOM 1980 N N . THR A 1 270 ? 12.538 5.776 -29.884 1.00 54.69 270 THR A N 1
ATOM 1981 C CA . THR A 1 270 ? 12.859 6.823 -28.935 1.00 54.69 270 THR A CA 1
ATOM 1982 C C . THR A 1 270 ? 13.208 8.020 -29.797 1.00 54.69 270 THR A C 1
ATOM 1984 O O . THR A 1 270 ? 14.361 8.166 -30.186 1.00 54.69 270 THR A O 1
ATOM 1987 N N . GLU A 1 271 ? 12.214 8.836 -30.166 1.00 58.12 271 GLU A N 1
ATOM 1988 C CA . GLU A 1 271 ? 12.398 10.062 -30.954 1.00 58.12 271 GLU A CA 1
ATOM 1989 C C . GLU A 1 271 ? 13.480 10.958 -30.305 1.00 58.12 271 GLU A C 1
ATOM 1991 O O . GLU A 1 271 ? 13.202 11.829 -29.486 1.00 58.12 271 GLU A O 1
ATOM 1996 N N . GLY A 1 272 ? 14.752 10.716 -30.635 1.00 62.00 272 GLY A N 1
ATOM 1997 C CA . GLY A 1 272 ? 15.917 11.404 -30.078 1.00 62.00 272 GLY A CA 1
ATOM 1998 C C . GLY A 1 272 ? 16.474 10.902 -28.734 1.00 62.00 272 GLY A C 1
ATOM 1999 O O . GLY A 1 272 ? 17.494 11.446 -28.309 1.00 62.00 272 GLY A O 1
ATOM 2000 N N . ASN A 1 273 ? 15.895 9.885 -28.082 1.00 63.97 273 ASN A N 1
ATOM 2001 C CA . ASN A 1 273 ? 16.437 9.324 -26.831 1.00 63.97 273 ASN A CA 1
ATOM 2002 C C . ASN A 1 273 ? 17.273 8.056 -27.093 1.00 63.97 273 ASN A C 1
ATOM 2004 O O . ASN A 1 273 ? 17.130 7.398 -28.117 1.00 63.97 273 ASN A O 1
ATOM 2008 N N . ALA A 1 274 ? 18.198 7.723 -26.189 1.00 69.38 274 ALA A N 1
ATOM 2009 C CA . ALA A 1 274 ? 18.886 6.436 -26.264 1.00 69.38 274 ALA A CA 1
ATOM 2010 C C . ALA A 1 274 ? 17.880 5.306 -25.962 1.00 69.38 274 ALA A C 1
ATOM 2012 O O . ALA A 1 274 ? 17.037 5.488 -25.079 1.00 69.38 274 ALA A O 1
ATOM 2013 N N . PRO A 1 275 ? 17.956 4.152 -26.651 1.00 72.44 275 PRO A N 1
ATOM 2014 C CA . PRO A 1 275 ? 17.097 3.019 -26.339 1.00 72.44 275 PRO A CA 1
ATOM 2015 C C . PRO A 1 275 ? 17.346 2.573 -24.896 1.00 72.44 275 PRO A C 1
ATOM 2017 O O . PRO A 1 275 ? 18.490 2.321 -24.508 1.00 72.44 275 PRO A O 1
ATOM 2020 N N . LEU A 1 276 ? 16.269 2.480 -24.118 1.00 79.38 276 LEU A N 1
ATOM 2021 C CA . LEU A 1 276 ? 16.317 1.975 -22.750 1.00 79.38 276 LEU A CA 1
ATOM 2022 C C . LEU A 1 276 ? 16.646 0.491 -22.776 1.00 79.38 276 LEU A C 1
ATOM 2024 O O . LEU A 1 276 ? 16.076 -0.273 -23.560 1.00 79.38 276 LEU A O 1
ATOM 2028 N N . ASN A 1 277 ? 17.544 0.059 -21.900 1.00 87.31 277 ASN A N 1
ATOM 2029 C CA . ASN A 1 277 ? 17.779 -1.367 -21.741 1.00 87.31 277 ASN A CA 1
ATOM 2030 C C . ASN A 1 277 ? 16.716 -1.993 -20.819 1.00 87.31 277 ASN A C 1
ATOM 2032 O O . ASN A 1 277 ? 16.120 -1.333 -19.969 1.00 87.31 277 ASN A O 1
ATOM 2036 N N . ALA A 1 278 ? 16.486 -3.301 -20.956 1.00 88.56 278 ALA A N 1
ATOM 2037 C CA . ALA A 1 278 ? 15.466 -3.998 -20.168 1.00 88.56 278 ALA A CA 1
ATOM 2038 C C . ALA A 1 278 ? 15.686 -3.878 -18.647 1.00 88.56 278 ALA A C 1
ATOM 2040 O O . ALA A 1 278 ? 14.722 -3.857 -17.889 1.00 88.56 278 ALA A O 1
ATOM 2041 N N . ALA A 1 279 ? 16.935 -3.770 -18.180 1.00 89.94 279 ALA A N 1
ATOM 2042 C CA . ALA A 1 279 ? 17.224 -3.606 -16.756 1.00 89.94 279 ALA A CA 1
ATOM 2043 C C . ALA A 1 279 ? 16.841 -2.208 -16.238 1.00 89.94 279 ALA A C 1
ATOM 2045 O O . ALA A 1 279 ? 16.459 -2.071 -15.074 1.00 89.94 279 ALA A O 1
ATOM 2046 N N . GLU A 1 280 ? 16.906 -1.179 -17.086 1.00 88.81 280 GLU A N 1
ATOM 2047 C CA . GLU A 1 280 ? 16.417 0.166 -16.772 1.00 88.81 280 GLU A CA 1
ATOM 2048 C C . GLU A 1 280 ? 14.900 0.178 -16.614 1.00 88.81 280 GLU A C 1
ATOM 2050 O O . GLU A 1 280 ? 14.406 0.666 -15.600 1.00 88.81 280 GLU A O 1
ATOM 2055 N N . ILE A 1 281 ? 14.189 -0.452 -17.552 1.00 90.94 281 ILE A N 1
ATOM 2056 C CA . ILE A 1 281 ? 12.727 -0.584 -17.529 1.00 90.94 281 ILE A CA 1
ATOM 2057 C C . ILE A 1 281 ? 12.259 -1.370 -16.297 1.00 90.94 281 ILE A C 1
ATOM 2059 O O . ILE A 1 281 ? 11.438 -0.883 -15.527 1.00 90.94 281 ILE A O 1
ATOM 2063 N N . VAL A 1 282 ? 12.824 -2.562 -16.069 1.00 93.19 282 VAL A N 1
ATOM 2064 C CA . VAL A 1 282 ? 12.511 -3.413 -14.903 1.00 93.19 282 VAL A CA 1
ATOM 2065 C C . VAL A 1 282 ? 12.770 -2.670 -13.590 1.00 93.19 282 VAL A C 1
ATOM 2067 O O . VAL A 1 282 ? 11.972 -2.720 -12.654 1.00 93.19 282 VAL A O 1
ATOM 2070 N N . SER A 1 283 ? 13.901 -1.967 -13.567 1.00 91.69 283 SER A N 1
ATOM 2071 C CA . SER A 1 283 ? 14.213 -0.825 -12.721 1.00 91.69 283 SER A CA 1
ATOM 2072 C C . SER A 1 283 ? 13.033 0.031 -12.285 1.00 91.69 283 SER A C 1
ATOM 2074 O O . SER A 1 283 ? 12.591 -0.023 -11.129 1.00 91.69 283 SER A O 1
ATOM 2076 N N . GLU A 1 284 ? 12.569 0.837 -13.234 1.00 91.44 284 GLU A N 1
ATOM 2077 C CA . GLU A 1 284 ? 11.560 1.860 -12.985 1.00 91.44 284 GLU A CA 1
ATOM 2078 C C . GLU A 1 284 ? 10.183 1.294 -12.723 1.00 91.44 284 GLU A C 1
ATOM 2080 O O . GLU A 1 284 ? 9.461 1.835 -11.895 1.00 91.44 284 GLU A O 1
ATOM 2085 N N . GLU A 1 285 ? 9.810 0.179 -13.342 1.00 94.31 285 GLU A N 1
ATOM 2086 C CA . GLU A 1 285 ? 8.522 -0.442 -13.035 1.00 94.31 285 GLU A CA 1
ATOM 2087 C C . GLU A 1 285 ? 8.481 -0.943 -11.599 1.00 94.31 285 GLU A C 1
ATOM 2089 O O . GLU A 1 285 ? 7.482 -0.778 -10.902 1.00 94.31 285 GLU A O 1
ATOM 2094 N N . ARG A 1 286 ? 9.588 -1.523 -11.121 1.00 95.25 286 ARG A N 1
ATOM 2095 C CA . ARG A 1 286 ? 9.680 -2.000 -9.744 1.00 95.25 286 ARG A CA 1
ATOM 2096 C C . ARG A 1 286 ? 9.631 -0.849 -8.742 1.00 95.25 286 ARG A C 1
ATOM 2098 O O . ARG A 1 286 ? 8.910 -0.963 -7.753 1.00 95.25 286 ARG A O 1
ATOM 2105 N N . LEU A 1 287 ? 10.428 0.200 -8.949 1.00 92.94 287 LEU A N 1
ATOM 2106 C CA . LEU A 1 287 ? 10.496 1.329 -8.016 1.00 92.94 287 LEU A CA 1
ATOM 2107 C C . LEU A 1 287 ? 9.251 2.209 -8.107 1.00 92.94 287 LEU A C 1
ATOM 2109 O O . LEU A 1 287 ? 8.666 2.505 -7.072 1.00 92.94 287 LEU A O 1
ATOM 2113 N N . GLY A 1 288 ? 8.800 2.537 -9.317 1.00 92.44 288 GLY A N 1
ATOM 2114 C CA . GLY A 1 288 ? 7.596 3.326 -9.556 1.00 92.44 288 GLY A CA 1
ATOM 2115 C C . GLY A 1 288 ? 6.343 2.655 -8.999 1.00 92.44 288 GLY A C 1
ATOM 2116 O O . GLY A 1 288 ? 5.573 3.297 -8.286 1.00 92.44 288 GLY A O 1
ATOM 2117 N N . LEU A 1 289 ? 6.165 1.344 -9.209 1.00 94.88 289 LEU A N 1
ATOM 2118 C CA . LEU A 1 289 ? 5.025 0.647 -8.612 1.00 94.88 289 LEU A CA 1
ATOM 2119 C C . LEU A 1 289 ? 5.103 0.637 -7.085 1.00 94.88 289 LEU A C 1
ATOM 2121 O O . LEU A 1 289 ? 4.088 0.858 -6.426 1.00 94.88 289 LEU A O 1
ATOM 2125 N N . LEU A 1 290 ? 6.284 0.376 -6.518 1.00 95.25 290 LEU A N 1
ATOM 2126 C CA . LEU A 1 290 ? 6.471 0.375 -5.069 1.00 95.25 290 LEU A CA 1
ATOM 2127 C C . LEU A 1 290 ? 6.190 1.756 -4.467 1.00 95.25 290 LEU A C 1
ATOM 2129 O O . LEU A 1 290 ? 5.499 1.847 -3.460 1.00 95.25 290 LEU A O 1
ATOM 2133 N N . GLU A 1 291 ? 6.669 2.821 -5.097 1.00 92.88 291 GLU A N 1
ATOM 2134 C CA . GLU A 1 291 ? 6.412 4.200 -4.692 1.00 92.88 291 GLU A CA 1
ATOM 2135 C C . GLU A 1 291 ? 4.907 4.511 -4.672 1.00 92.88 291 GLU A C 1
ATOM 2137 O O . GLU A 1 291 ? 4.373 4.933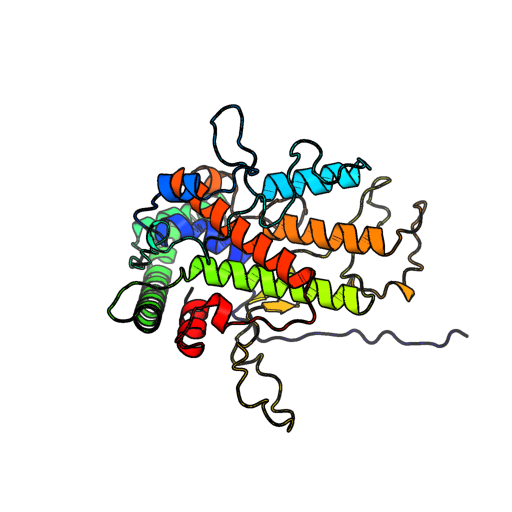 -3.644 1.00 92.88 291 GLU A O 1
ATOM 2142 N N . VAL A 1 292 ? 4.193 4.216 -5.763 1.00 92.44 292 VAL A N 1
ATOM 2143 C CA . VAL A 1 292 ? 2.747 4.480 -5.856 1.00 92.44 292 VAL A CA 1
ATOM 2144 C C . VAL A 1 292 ? 1.950 3.596 -4.890 1.00 92.44 292 VAL A C 1
ATOM 2146 O O . VAL A 1 292 ? 0.986 4.060 -4.281 1.00 92.44 292 VAL A O 1
ATOM 2149 N N . LEU A 1 293 ? 2.351 2.334 -4.694 1.00 94.12 293 LEU A N 1
ATOM 2150 C CA . LEU A 1 293 ? 1.771 1.463 -3.662 1.00 94.12 293 LEU A CA 1
ATOM 2151 C C . LEU A 1 293 ? 1.953 2.039 -2.260 1.00 94.12 293 LEU A C 1
ATOM 2153 O O . LEU A 1 293 ? 1.109 1.811 -1.396 1.00 94.12 293 LEU A O 1
ATOM 2157 N N . LEU A 1 294 ? 3.041 2.778 -2.038 1.00 93.81 294 LEU A N 1
ATOM 2158 C CA . LEU A 1 294 ? 3.340 3.386 -0.754 1.00 93.81 294 LEU A CA 1
ATOM 2159 C C . LEU A 1 294 ? 2.628 4.725 -0.514 1.00 93.81 294 LEU A C 1
ATOM 2161 O O . LEU A 1 294 ? 2.797 5.343 0.538 1.00 93.81 294 LEU A O 1
ATOM 2165 N N . GLY A 1 295 ? 1.790 5.151 -1.462 1.00 88.81 295 GLY A N 1
ATOM 2166 C CA . GLY A 1 295 ? 1.049 6.405 -1.391 1.00 88.81 295 GLY A CA 1
ATOM 2167 C C . GLY A 1 295 ? 1.898 7.630 -1.725 1.00 88.81 295 GLY A C 1
ATOM 2168 O O . GLY A 1 295 ? 1.505 8.743 -1.377 1.00 88.81 295 GLY A O 1
ATOM 2169 N N . ALA A 1 296 ? 3.050 7.446 -2.373 1.00 86.88 296 ALA A N 1
ATOM 2170 C CA . ALA A 1 296 ? 3.770 8.558 -2.970 1.00 86.88 296 ALA A CA 1
ATOM 2171 C C . ALA A 1 296 ? 3.111 8.955 -4.302 1.00 86.88 296 ALA A C 1
ATOM 2173 O O . ALA A 1 296 ? 2.833 8.129 -5.171 1.00 86.88 296 ALA A O 1
ATOM 2174 N N . ASP A 1 297 ? 2.806 10.246 -4.414 1.00 64.69 297 ASP A N 1
ATOM 2175 C CA . ASP A 1 297 ? 1.962 10.833 -5.458 1.00 64.69 297 ASP A CA 1
ATOM 2176 C C . ASP A 1 297 ? 2.819 11.490 -6.552 1.00 64.69 297 ASP A C 1
ATOM 2178 O O . ASP A 1 297 ? 2.740 12.693 -6.802 1.00 64.69 297 ASP A O 1
ATOM 2182 N N . SER A 1 298 ? 3.735 10.723 -7.150 1.00 53.62 298 SER A N 1
ATOM 2183 C CA . SER A 1 298 ? 4.570 11.216 -8.256 1.00 53.62 298 SER A CA 1
ATOM 2184 C C . SER A 1 298 ? 3.930 11.019 -9.634 1.00 53.62 298 SER A C 1
ATOM 2186 O O . SER A 1 298 ? 4.356 11.657 -10.597 1.00 53.62 298 SER A O 1
ATOM 2188 N N . SER A 1 299 ? 2.876 10.198 -9.749 1.00 51.78 299 SER A N 1
ATOM 2189 C CA . SER A 1 299 ? 2.167 9.980 -11.017 1.00 51.78 299 SER A CA 1
ATOM 2190 C C . SER A 1 299 ? 0.922 10.869 -11.132 1.00 51.78 299 SER A C 1
ATOM 2192 O O . SER A 1 299 ? 0.067 10.889 -10.253 1.00 51.78 299 SER A O 1
ATOM 2194 N N . THR A 1 300 ? 0.769 11.555 -12.264 1.00 46.78 300 THR A N 1
ATOM 2195 C CA . THR A 1 300 ? -0.257 12.586 -12.523 1.00 46.78 300 THR A CA 1
ATOM 2196 C C . THR A 1 300 ? -1.716 12.096 -12.537 1.00 46.78 300 THR A C 1
ATOM 2198 O O . THR A 1 300 ? -2.625 12.904 -12.740 1.00 46.78 300 THR A O 1
ATOM 2201 N N . GLY A 1 301 ? -1.971 10.798 -12.329 1.00 54.38 301 GLY A N 1
ATOM 2202 C CA . GLY A 1 301 ? -3.294 10.180 -12.479 1.00 54.38 301 GLY A CA 1
ATOM 2203 C C . GLY A 1 301 ? -3.884 9.515 -11.232 1.00 54.38 301 GLY A C 1
ATOM 2204 O O . GLY A 1 301 ? -5.065 9.164 -11.244 1.00 54.38 301 GLY A O 1
ATOM 2205 N N . VAL A 1 302 ? -3.114 9.328 -10.156 1.00 53.56 302 VAL A N 1
ATOM 2206 C CA . VAL A 1 302 ? -3.570 8.612 -8.952 1.00 53.56 302 VAL A CA 1
ATOM 2207 C C . VAL A 1 302 ? -3.705 9.608 -7.812 1.00 53.56 302 VAL A C 1
ATOM 2209 O O . VAL A 1 302 ? -2.790 9.769 -7.022 1.00 53.56 302 VAL A O 1
ATOM 2212 N N . ARG A 1 303 ? -4.864 10.266 -7.693 1.00 58.69 303 ARG A N 1
ATOM 2213 C CA . ARG A 1 303 ? -5.127 11.084 -6.502 1.00 58.69 30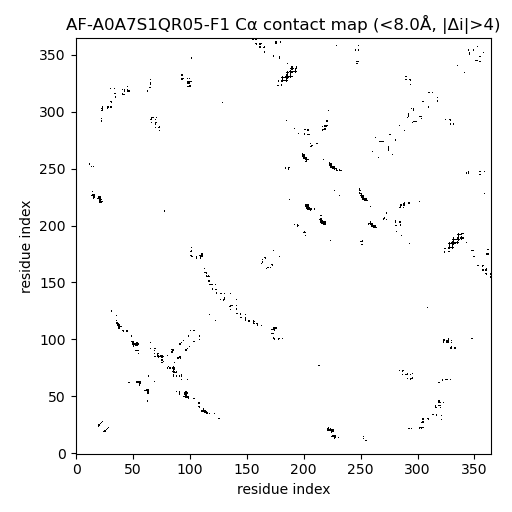3 ARG A CA 1
ATOM 2214 C C . ARG A 1 303 ? -5.154 10.171 -5.277 1.00 58.69 303 ARG A C 1
ATOM 2216 O O . ARG A 1 303 ? -6.084 9.381 -5.123 1.00 58.69 303 ARG A O 1
ATOM 2223 N N . GLY A 1 304 ? -4.132 10.253 -4.429 1.00 62.31 304 GLY A N 1
ATOM 2224 C CA . GLY A 1 304 ? -4.181 9.642 -3.103 1.00 62.31 304 GLY A CA 1
ATOM 2225 C C . GLY A 1 304 ? -5.330 10.222 -2.271 1.00 62.31 304 GLY A C 1
ATOM 2226 O O . GLY A 1 304 ? -5.967 11.205 -2.664 1.00 62.31 304 GLY A O 1
ATOM 2227 N N . ALA A 1 305 ? -5.583 9.641 -1.094 1.00 67.19 305 ALA A N 1
ATOM 2228 C CA . ALA A 1 305 ? -6.438 10.309 -0.116 1.00 67.19 305 ALA A CA 1
ATOM 2229 C C . ALA A 1 305 ? -5.900 11.734 0.125 1.00 67.19 305 ALA A C 1
ATOM 2231 O O . ALA A 1 305 ? -4.676 11.919 0.133 1.00 67.19 305 ALA A O 1
ATOM 2232 N N . PRO A 1 306 ? -6.767 12.748 0.301 1.00 74.44 306 PRO A N 1
ATOM 2233 C CA . PRO A 1 306 ? -6.312 14.130 0.355 1.00 74.44 306 PRO A CA 1
ATOM 2234 C C . PRO A 1 306 ? -5.248 14.293 1.437 1.00 74.44 306 PRO A C 1
ATOM 2236 O O . PRO A 1 306 ? -5.512 14.056 2.615 1.00 74.44 306 PRO A O 1
ATOM 2239 N N . ARG A 1 307 ? -4.030 14.685 1.040 1.00 78.50 307 ARG A N 1
ATOM 2240 C CA . ARG A 1 307 ? -2.860 14.712 1.934 1.00 78.50 307 ARG A CA 1
ATOM 2241 C C . ARG A 1 307 ? -3.129 15.505 3.213 1.00 78.50 307 ARG A C 1
ATOM 2243 O O . ARG A 1 307 ? -2.762 15.064 4.290 1.00 78.50 307 ARG A O 1
ATOM 2250 N N . ALA A 1 308 ? -3.884 16.599 3.107 1.00 77.50 308 ALA A N 1
ATOM 2251 C CA . ALA A 1 308 ? -4.311 17.403 4.250 1.00 77.50 308 ALA A CA 1
ATOM 2252 C C . ALA A 1 308 ? -5.136 16.620 5.292 1.00 77.50 308 ALA A C 1
ATOM 2254 O O . ALA A 1 308 ? -5.036 16.898 6.484 1.00 77.50 308 ALA A O 1
ATOM 2255 N N . VAL A 1 309 ? -5.943 15.647 4.861 1.00 82.62 309 VAL A N 1
ATOM 2256 C CA . VAL A 1 309 ? -6.729 14.779 5.750 1.00 82.62 309 VAL A CA 1
ATOM 2257 C C . VAL A 1 309 ? -5.812 13.790 6.458 1.00 82.62 309 VAL A C 1
ATOM 2259 O O . VAL A 1 309 ? -5.876 13.670 7.679 1.00 82.62 309 VAL A O 1
ATOM 2262 N N . LEU A 1 310 ? -4.905 13.152 5.714 1.00 86.75 310 LEU A N 1
ATOM 2263 C CA . LEU A 1 310 ? -3.932 12.213 6.281 1.00 86.75 310 LEU A CA 1
ATOM 2264 C C . LEU A 1 310 ? -2.975 12.904 7.259 1.00 86.75 310 LEU A C 1
ATOM 2266 O O . LEU A 1 310 ? -2.683 12.379 8.333 1.00 86.75 310 LEU A O 1
ATOM 2270 N N . ASP A 1 311 ? -2.537 14.116 6.928 1.00 86.56 311 ASP A N 1
ATOM 2271 C CA . ASP A 1 311 ? -1.687 14.939 7.785 1.00 86.56 311 ASP A CA 1
ATOM 2272 C C . ASP A 1 311 ? -2.416 15.345 9.074 1.00 86.56 311 ASP A C 1
ATOM 2274 O O . ASP A 1 311 ? -1.781 15.472 10.124 1.00 86.56 311 ASP A O 1
ATOM 2278 N N . ALA A 1 312 ? -3.744 15.492 9.025 1.00 88.00 312 ALA A N 1
ATOM 2279 C CA . ALA A 1 312 ? -4.583 15.789 10.183 1.00 88.00 312 ALA A CA 1
ATOM 2280 C C . ALA A 1 312 ? -4.861 14.568 11.078 1.00 88.00 312 ALA A C 1
ATOM 2282 O O . ALA A 1 312 ? -5.407 14.739 12.172 1.00 88.00 312 ALA A O 1
ATOM 2283 N N . HIS A 1 313 ? -4.485 13.350 10.666 1.00 90.56 313 HIS A N 1
ATOM 2284 C CA . HIS A 1 313 ? -4.648 12.175 11.520 1.00 90.56 313 HIS A CA 1
ATOM 2285 C C . HIS A 1 313 ? -3.824 12.294 12.811 1.00 90.56 313 HIS A C 1
ATOM 2287 O O . HIS A 1 313 ? -2.740 12.897 12.812 1.00 90.56 313 HIS A O 1
ATOM 2293 N N . PRO A 1 314 ? -4.303 11.694 13.916 1.00 93.25 314 PRO A N 1
ATOM 2294 C CA . PRO A 1 314 ? -3.531 11.580 15.146 1.00 93.25 314 PRO A CA 1
ATOM 2295 C C . PRO A 1 314 ? -2.117 11.002 14.905 1.00 93.25 314 PRO A C 1
ATOM 2297 O O . PRO A 1 314 ? -1.945 10.154 14.023 1.00 93.25 314 PRO A O 1
ATOM 2300 N N . PRO A 1 315 ? -1.076 11.459 15.632 1.00 95.12 315 PRO A N 1
ATOM 2301 C CA . PRO A 1 315 ? 0.304 11.019 15.395 1.00 95.12 315 PRO A CA 1
ATOM 2302 C C . PRO A 1 315 ? 0.520 9.502 15.492 1.00 95.12 315 PRO A C 1
ATOM 2304 O O . PRO A 1 315 ? 1.292 8.945 14.717 1.00 95.12 315 PRO A O 1
ATOM 2307 N N . ASP A 1 316 ? -0.171 8.843 16.416 1.00 93.31 316 ASP A N 1
ATOM 2308 C CA . ASP A 1 316 ? -0.196 7.390 16.599 1.00 93.31 316 ASP A CA 1
ATOM 2309 C C . ASP A 1 316 ? -0.827 6.665 15.401 1.00 93.31 316 ASP A C 1
ATOM 2311 O O . ASP A 1 316 ? -0.261 5.688 14.911 1.00 93.31 316 ASP A O 1
ATOM 2315 N N . VAL A 1 317 ? -1.923 7.190 14.846 1.00 92.25 317 VAL A N 1
ATOM 2316 C CA . VAL A 1 317 ? -2.524 6.680 13.600 1.00 92.25 317 VAL A CA 1
ATOM 2317 C C . VAL A 1 317 ? -1.562 6.830 12.419 1.00 92.25 317 VAL A C 1
ATOM 2319 O O . VAL A 1 317 ? -1.415 5.903 11.622 1.00 92.25 317 VAL A O 1
ATOM 2322 N N . ARG A 1 318 ? -0.863 7.967 12.301 1.00 94.62 318 ARG A N 1
ATOM 2323 C CA . ARG A 1 318 ? 0.145 8.159 11.242 1.00 94.62 318 ARG A CA 1
ATOM 2324 C C . ARG A 1 318 ? 1.324 7.192 11.391 1.00 94.62 318 ARG A C 1
ATOM 2326 O O . ARG A 1 318 ? 1.813 6.681 10.388 1.00 94.62 318 ARG A O 1
ATOM 2333 N N . LEU A 1 319 ? 1.758 6.910 12.621 1.00 94.88 319 LEU A N 1
ATOM 2334 C CA . LEU A 1 319 ? 2.809 5.928 12.894 1.00 94.88 319 LEU A CA 1
ATOM 2335 C C . LEU A 1 319 ? 2.368 4.504 12.523 1.00 94.88 319 LEU A C 1
ATOM 2337 O O . LEU A 1 319 ? 3.115 3.788 11.854 1.00 94.88 319 LEU A O 1
ATOM 2341 N N . LEU A 1 320 ? 1.146 4.115 12.898 1.00 93.12 320 LEU A N 1
ATOM 2342 C CA . LEU A 1 320 ? 0.555 2.835 12.507 1.00 93.12 320 LEU A CA 1
ATOM 2343 C C . LEU A 1 320 ? 0.465 2.707 10.984 1.00 93.12 320 LEU A C 1
ATOM 2345 O O . LEU A 1 320 ? 0.873 1.688 10.432 1.00 93.12 320 LEU A O 1
ATOM 2349 N N . ARG A 1 321 ? -0.008 3.755 10.298 1.00 94.69 321 ARG A N 1
ATOM 2350 C CA . ARG A 1 321 ? -0.034 3.809 8.832 1.00 94.69 321 ARG A CA 1
ATOM 2351 C C . ARG A 1 321 ? 1.351 3.523 8.259 1.00 94.69 321 ARG A C 1
ATOM 2353 O O . ARG A 1 321 ? 1.489 2.635 7.428 1.00 94.69 321 ARG A O 1
ATOM 2360 N N . THR A 1 322 ? 2.388 4.206 8.738 1.00 95.75 322 THR A N 1
ATOM 2361 C CA . THR A 1 322 ? 3.767 3.951 8.297 1.00 95.75 322 THR A CA 1
ATOM 2362 C C . THR A 1 322 ? 4.164 2.480 8.463 1.00 95.75 322 THR A C 1
ATOM 2364 O O . THR A 1 322 ? 4.718 1.892 7.539 1.00 95.75 322 THR A O 1
ATOM 2367 N N . ALA A 1 323 ? 3.823 1.853 9.590 1.00 95.12 323 ALA A N 1
ATOM 2368 C CA . ALA A 1 323 ? 4.140 0.450 9.855 1.00 95.12 323 ALA A CA 1
ATOM 2369 C C . ALA A 1 323 ? 3.366 -0.542 8.951 1.00 95.12 323 ALA A C 1
ATOM 2371 O O . ALA A 1 323 ? 3.914 -1.549 8.493 1.00 95.12 323 ALA A O 1
ATOM 2372 N N . LEU A 1 324 ? 2.099 -0.249 8.642 1.00 94.44 324 LEU A N 1
ATOM 2373 C CA . LEU A 1 324 ? 1.286 -1.031 7.701 1.00 94.44 324 LEU A CA 1
ATOM 2374 C C . LEU A 1 324 ? 1.835 -0.955 6.272 1.00 94.44 324 LEU A C 1
ATOM 2376 O O . LEU A 1 324 ? 1.873 -1.953 5.553 1.00 94.44 324 LEU A O 1
ATOM 2380 N N . TYR A 1 325 ? 2.301 0.224 5.873 1.00 96.88 325 TYR A N 1
ATOM 2381 C CA . TYR A 1 325 ? 2.894 0.453 4.562 1.00 96.88 325 TYR A CA 1
ATOM 2382 C C . TYR A 1 325 ? 4.286 -0.180 4.429 1.00 96.88 325 TYR A C 1
ATOM 2384 O O . TYR A 1 325 ? 4.593 -0.749 3.383 1.00 96.88 325 TYR A O 1
ATOM 2392 N N . ASP A 1 326 ? 5.090 -0.204 5.495 1.00 97.12 326 ASP A N 1
ATOM 2393 C CA . ASP A 1 326 ? 6.307 -1.024 5.554 1.00 97.12 326 ASP A CA 1
ATOM 2394 C C . ASP A 1 326 ? 5.988 -2.513 5.326 1.00 97.12 326 ASP A C 1
ATOM 2396 O O . ASP A 1 326 ? 6.658 -3.196 4.549 1.00 97.12 326 ASP A O 1
ATOM 2400 N N . THR A 1 327 ? 4.913 -3.008 5.945 1.00 95.81 327 THR A N 1
ATOM 2401 C CA . THR A 1 327 ? 4.456 -4.398 5.800 1.00 95.81 327 THR A CA 1
ATOM 2402 C C . THR A 1 327 ? 4.014 -4.710 4.367 1.00 95.81 327 THR A C 1
ATOM 2404 O O . THR A 1 327 ? 4.349 -5.775 3.835 1.00 95.81 327 THR A O 1
ATOM 2407 N N . LEU A 1 328 ? 3.329 -3.768 3.708 1.00 97.06 328 LEU A N 1
ATOM 2408 C CA . LEU A 1 328 ? 2.993 -3.846 2.285 1.00 97.06 328 LEU A CA 1
ATOM 2409 C C . LEU A 1 328 ? 4.255 -3.874 1.416 1.00 97.06 328 LEU A C 1
ATOM 2411 O O . LEU A 1 328 ? 4.394 -4.774 0.584 1.00 97.06 328 LEU A O 1
ATOM 2415 N N . ALA A 1 329 ? 5.194 -2.944 1.622 1.00 97.31 329 ALA A N 1
ATOM 2416 C CA . ALA A 1 329 ? 6.454 -2.896 0.879 1.00 97.31 329 ALA A CA 1
ATOM 2417 C C . ALA A 1 329 ? 7.241 -4.197 1.006 1.00 97.31 329 ALA A C 1
ATOM 2419 O O . ALA A 1 329 ? 7.714 -4.727 0.005 1.00 97.31 329 ALA A O 1
ATOM 2420 N N . LEU A 1 330 ? 7.346 -4.747 2.215 1.00 97.19 330 LEU A N 1
ATOM 2421 C CA . LEU A 1 330 ? 8.008 -6.027 2.435 1.00 97.19 330 LEU A CA 1
ATOM 2422 C C . LEU A 1 330 ? 7.271 -7.182 1.749 1.00 97.19 330 LEU A C 1
ATOM 2424 O O . LEU A 1 330 ? 7.911 -8.105 1.247 1.00 97.19 330 LEU A O 1
ATOM 2428 N N . GLY A 1 331 ? 5.934 -7.147 1.722 1.00 96.06 331 GLY A N 1
ATOM 2429 C CA . GLY A 1 331 ? 5.130 -8.088 0.945 1.00 96.06 331 GLY A CA 1
ATOM 2430 C C . GLY A 1 331 ? 5.521 -8.046 -0.525 1.00 96.06 331 GLY A C 1
ATOM 2431 O O . GLY A 1 331 ? 5.818 -9.082 -1.116 1.00 96.06 331 GLY A O 1
ATOM 2432 N N . PHE A 1 332 ? 5.592 -6.840 -1.083 1.00 97.25 332 PHE A N 1
ATOM 2433 C CA . PHE A 1 332 ? 5.983 -6.602 -2.465 1.00 97.25 332 PHE A CA 1
ATOM 2434 C C . PHE A 1 332 ? 7.409 -7.057 -2.772 1.00 97.25 332 PHE A C 1
ATOM 2436 O O . PHE A 1 332 ? 7.611 -7.827 -3.710 1.00 97.25 332 PHE A O 1
ATOM 2443 N N . THR A 1 333 ? 8.401 -6.616 -1.998 1.00 96.06 333 THR A N 1
ATOM 2444 C CA . THR A 1 333 ? 9.816 -6.874 -2.297 1.00 96.06 333 THR A CA 1
ATOM 2445 C C . THR A 1 333 ? 10.175 -8.349 -2.167 1.00 96.06 333 THR A C 1
ATOM 2447 O O . THR A 1 333 ? 10.823 -8.888 -3.070 1.00 96.06 333 THR A O 1
ATOM 2450 N N . ASP A 1 334 ? 9.696 -9.025 -1.118 1.00 95.06 334 ASP A N 1
ATOM 2451 C CA . ASP A 1 334 ? 9.916 -10.461 -0.925 1.00 95.06 334 ASP A CA 1
ATOM 2452 C C . ASP A 1 334 ? 9.289 -11.264 -2.078 1.00 95.06 334 ASP A C 1
ATOM 2454 O O . ASP A 1 334 ? 9.911 -12.168 -2.643 1.00 95.06 334 ASP A O 1
ATOM 2458 N N . ALA A 1 335 ? 8.060 -10.917 -2.467 1.00 94.75 335 ALA A N 1
ATOM 2459 C CA . ALA A 1 335 ? 7.317 -11.668 -3.468 1.00 94.75 335 ALA A CA 1
ATOM 2460 C C . ALA A 1 335 ? 7.771 -11.385 -4.902 1.00 94.75 335 ALA A C 1
ATOM 2462 O O . ALA A 1 335 ? 7.731 -12.279 -5.741 1.00 94.75 335 ALA A O 1
ATOM 2463 N N . TYR A 1 336 ? 8.250 -10.175 -5.183 1.00 95.62 336 TYR A N 1
ATOM 2464 C CA . TYR A 1 336 ? 8.901 -9.846 -6.445 1.00 95.62 336 TYR A CA 1
ATOM 2465 C C . TYR A 1 336 ? 10.192 -10.657 -6.628 1.00 95.62 336 TYR A C 1
ATOM 2467 O O . TYR A 1 336 ? 10.401 -11.275 -7.673 1.00 95.62 336 TYR A O 1
ATOM 2475 N N . ALA A 1 337 ? 11.034 -10.723 -5.589 1.00 93.12 337 ALA A N 1
ATOM 2476 C CA . ALA A 1 337 ? 12.269 -11.510 -5.613 1.00 93.12 337 ALA A CA 1
ATOM 2477 C C . ALA A 1 337 ? 12.004 -13.022 -5.750 1.00 93.12 337 ALA A C 1
ATOM 2479 O O . ALA A 1 337 ? 12.791 -13.739 -6.369 1.00 93.12 337 ALA A O 1
ATOM 2480 N N . ALA A 1 338 ? 10.882 -13.500 -5.207 1.00 91.50 338 ALA A N 1
ATOM 2481 C CA . ALA A 1 338 ? 10.481 -14.903 -5.208 1.00 91.50 338 ALA A CA 1
ATOM 2482 C C . ALA A 1 338 ? 9.204 -15.169 -6.029 1.00 91.50 338 ALA A C 1
ATOM 2484 O O . ALA A 1 338 ? 8.399 -16.013 -5.647 1.00 91.50 338 ALA A O 1
ATOM 2485 N N . TRP A 1 339 ? 9.000 -14.496 -7.167 1.00 84.94 339 TRP A N 1
ATOM 2486 C CA . TRP A 1 339 ? 7.706 -14.484 -7.879 1.00 84.94 339 TRP A CA 1
ATOM 2487 C C . TRP A 1 339 ? 7.153 -15.871 -8.265 1.00 84.94 339 TRP A C 1
ATOM 2489 O O . TRP A 1 339 ? 5.933 -16.082 -8.320 1.00 84.94 339 TRP A O 1
ATOM 2499 N N . GLN A 1 340 ? 8.039 -16.848 -8.472 1.00 76.44 340 GLN A N 1
ATOM 2500 C CA . GLN A 1 340 ? 7.679 -18.242 -8.759 1.00 76.44 340 GLN A CA 1
ATOM 2501 C C . GLN A 1 340 ? 7.149 -19.003 -7.532 1.00 76.44 340 GLN A C 1
ATOM 2503 O O . GLN A 1 340 ? 6.413 -19.983 -7.685 1.00 76.44 340 GLN A O 1
ATOM 2508 N N . ALA A 1 341 ? 7.496 -18.573 -6.318 1.00 72.62 341 ALA A N 1
ATOM 2509 C CA . ALA A 1 341 ? 7.048 -19.197 -5.083 1.00 72.62 341 ALA A CA 1
ATOM 2510 C C . ALA A 1 341 ? 5.579 -18.824 -4.793 1.00 72.62 341 ALA A C 1
ATOM 2512 O O . ALA A 1 341 ? 5.207 -17.654 -4.886 1.00 72.62 341 ALA A O 1
ATOM 2513 N N . PRO A 1 342 ? 4.701 -19.796 -4.475 1.00 66.62 342 PRO A N 1
ATOM 2514 C CA . PRO A 1 342 ? 3.348 -19.493 -4.022 1.00 66.62 342 PRO A CA 1
ATOM 2515 C C . PRO A 1 342 ? 3.360 -18.745 -2.678 1.00 66.62 342 PRO A C 1
ATOM 2517 O O . PRO A 1 342 ? 4.271 -18.960 -1.883 1.00 66.62 342 PRO A O 1
ATOM 2520 N N . LEU A 1 343 ? 2.321 -17.940 -2.400 1.00 67.00 343 LEU A N 1
ATOM 2521 C CA . LEU A 1 343 ? 2.106 -17.406 -1.050 1.00 67.00 343 LEU A CA 1
ATOM 2522 C C . LEU A 1 343 ? 1.930 -18.587 -0.095 1.00 67.00 343 LEU A C 1
ATOM 2524 O O . LEU A 1 343 ? 1.000 -19.380 -0.277 1.00 67.00 343 LEU A O 1
ATOM 2528 N N . ASP A 1 344 ? 2.788 -18.695 0.914 1.00 72.69 344 ASP A N 1
ATOM 2529 C CA . ASP A 1 344 ? 2.529 -19.588 2.036 1.00 72.69 344 ASP A CA 1
ATOM 2530 C C . ASP A 1 344 ? 1.570 -18.890 2.999 1.00 72.69 344 ASP A C 1
ATOM 2532 O O . ASP A 1 344 ? 1.952 -18.134 3.892 1.00 72.69 344 ASP A O 1
ATOM 2536 N N . VAL A 1 345 ? 0.285 -19.125 2.762 1.00 66.31 345 VAL A N 1
ATOM 2537 C CA . VAL A 1 345 ? -0.797 -18.562 3.561 1.00 66.31 345 VAL A CA 1
ATOM 2538 C C . VAL A 1 345 ? -0.699 -19.028 5.012 1.00 66.31 345 VAL A C 1
ATOM 2540 O O . VAL A 1 345 ? -0.972 -18.253 5.917 1.00 66.31 345 VAL A O 1
ATOM 2543 N N . HIS A 1 346 ? -0.254 -20.258 5.269 1.00 67.81 346 HIS A N 1
ATOM 2544 C CA . HIS A 1 346 ? -0.114 -20.747 6.640 1.00 67.81 346 HIS A CA 1
ATOM 25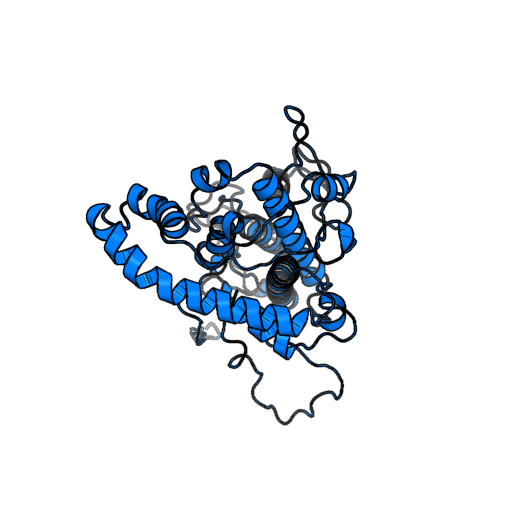45 C C . HIS A 1 346 ? 1.048 -20.074 7.373 1.00 67.81 346 HIS A C 1
ATOM 2547 O O . HIS A 1 346 ? 0.952 -19.849 8.577 1.00 67.81 346 HIS A O 1
ATOM 2553 N N . ALA A 1 347 ? 2.114 -19.703 6.659 1.00 71.62 347 ALA A N 1
ATOM 2554 C CA . ALA A 1 347 ? 3.175 -18.878 7.231 1.00 71.62 347 ALA A CA 1
ATOM 2555 C C . ALA A 1 347 ? 2.682 -17.465 7.585 1.00 71.62 347 ALA A C 1
ATOM 2557 O O . ALA A 1 347 ? 3.117 -16.914 8.591 1.00 71.62 347 ALA A O 1
ATOM 2558 N N . LEU A 1 348 ? 1.765 -16.902 6.788 1.00 69.94 348 LEU A N 1
ATOM 2559 C CA . LEU A 1 348 ? 1.205 -15.567 7.018 1.00 69.94 348 LEU A CA 1
ATOM 2560 C C . LEU A 1 348 ? 0.165 -15.542 8.147 1.00 69.94 348 LEU A C 1
ATOM 2562 O O . LEU A 1 348 ? 0.170 -14.641 8.976 1.00 69.94 348 LEU A O 1
ATOM 2566 N N . LEU A 1 349 ? -0.736 -16.524 8.166 1.00 71.44 349 LEU A N 1
ATOM 2567 C CA . LEU A 1 349 ? -1.866 -16.571 9.097 1.00 71.44 349 LEU A CA 1
ATOM 2568 C C . LEU A 1 349 ? -1.526 -17.264 10.425 1.00 71.44 349 LEU A C 1
ATOM 2570 O O . LEU A 1 349 ? -2.283 -17.177 11.389 1.00 71.44 349 LEU A O 1
ATOM 2574 N N . GLY A 1 350 ? -0.398 -17.972 10.471 1.00 69.19 350 GLY A N 1
ATOM 2575 C CA . GLY A 1 350 ? 0.008 -18.793 11.601 1.00 69.19 350 GLY A CA 1
ATOM 2576 C C . GLY A 1 350 ? -0.586 -20.213 11.585 1.00 69.19 350 GLY A C 1
ATOM 2577 O O . GLY A 1 350 ? -1.498 -20.544 10.816 1.00 69.19 350 GLY A O 1
ATOM 2578 N N . PRO A 1 351 ? -0.045 -21.107 12.431 1.00 65.62 351 PRO A N 1
ATOM 2579 C CA . PRO A 1 351 ? -0.488 -22.494 12.509 1.00 65.62 351 PRO A CA 1
ATOM 2580 C C . PRO A 1 351 ? -1.930 -22.601 13.028 1.00 65.62 351 PRO A C 1
ATOM 2582 O O . PRO A 1 351 ? -2.257 -22.069 14.083 1.00 65.62 351 PRO A O 1
ATOM 2585 N N . GLY A 1 352 ? -2.773 -23.352 12.310 1.00 67.88 352 GLY A N 1
ATOM 2586 C CA . GLY A 1 352 ? -4.167 -23.617 12.696 1.00 67.88 352 GLY A CA 1
ATOM 2587 C C . GLY A 1 352 ? -5.198 -22.618 12.162 1.00 67.88 352 GLY A C 1
ATOM 2588 O O . GLY A 1 352 ? -6.385 -22.823 12.389 1.00 67.88 352 GLY A O 1
ATOM 2589 N N . ALA A 1 353 ? -4.772 -21.589 11.426 1.00 68.38 353 ALA A N 1
ATOM 2590 C CA . ALA A 1 353 ? -5.675 -20.617 10.822 1.00 68.38 353 ALA A CA 1
ATOM 2591 C C . ALA A 1 353 ? -6.594 -21.236 9.750 1.00 68.38 353 ALA A C 1
ATOM 2593 O O . ALA A 1 353 ? -6.128 -21.929 8.837 1.00 68.38 353 ALA A O 1
ATOM 2594 N N . ASP A 1 354 ? -7.896 -20.938 9.830 1.00 76.00 354 ASP A N 1
ATOM 2595 C CA . ASP A 1 354 ? -8.873 -21.275 8.793 1.00 76.00 354 ASP A CA 1
ATOM 2596 C C . ASP A 1 354 ? -8.815 -20.255 7.648 1.00 76.00 354 ASP A C 1
ATOM 2598 O O . ASP A 1 354 ? -9.356 -19.153 7.739 1.00 76.00 354 ASP A O 1
ATOM 2602 N N . ALA A 1 355 ? -8.189 -20.635 6.534 1.00 71.38 355 ALA A N 1
ATOM 2603 C CA . ALA A 1 355 ? -8.085 -19.785 5.350 1.00 71.38 355 ALA A CA 1
ATOM 2604 C C . ALA A 1 355 ? -9.452 -19.305 4.816 1.00 71.38 355 ALA A C 1
ATOM 2606 O O . ALA A 1 355 ? -9.520 -18.254 4.179 1.00 71.38 355 ALA A O 1
ATOM 2607 N N . ALA A 1 356 ? -10.543 -20.045 5.053 1.00 72.75 356 ALA A N 1
ATOM 2608 C CA . ALA A 1 356 ? -11.878 -19.615 4.647 1.00 72.75 356 ALA A CA 1
ATOM 2609 C C . ALA A 1 356 ? -12.401 -18.470 5.525 1.00 72.75 356 ALA A C 1
ATOM 2611 O O . ALA A 1 356 ? -12.966 -17.521 4.984 1.00 72.75 356 ALA A O 1
ATOM 2612 N N . ALA A 1 357 ? -12.201 -18.533 6.846 1.00 70.06 357 ALA A N 1
ATOM 2613 C C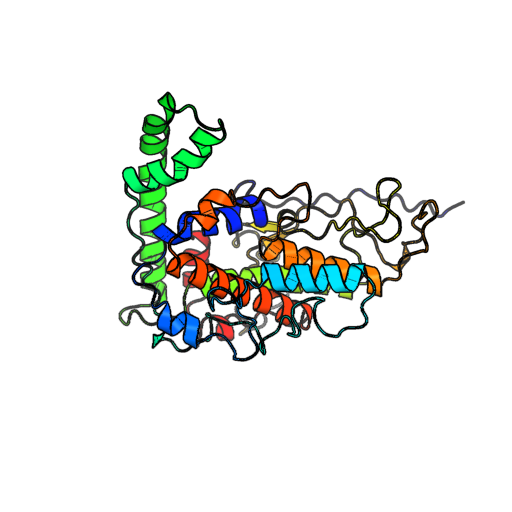A . ALA A 1 357 ? -12.530 -17.440 7.765 1.00 70.06 357 ALA A CA 1
ATOM 2614 C C . ALA A 1 357 ? -11.739 -16.169 7.428 1.00 70.06 357 ALA A C 1
ATOM 2616 O O . ALA A 1 357 ? -12.318 -15.096 7.287 1.00 70.06 357 ALA A O 1
ATOM 2617 N N . TRP A 1 358 ? -10.443 -16.317 7.153 1.00 74.38 358 TRP A N 1
ATOM 2618 C CA . TRP A 1 358 ? -9.581 -15.212 6.733 1.00 74.38 358 TRP A CA 1
ATOM 2619 C C . TRP A 1 358 ? -10.021 -14.541 5.433 1.00 74.38 358 TRP A C 1
ATOM 2621 O O . TRP A 1 358 ? -10.017 -13.318 5.358 1.00 74.38 358 TRP A O 1
ATOM 2631 N N . ASN A 1 359 ? -10.456 -15.305 4.426 1.00 72.75 359 ASN A N 1
ATOM 2632 C CA . ASN A 1 359 ? -10.998 -14.698 3.208 1.00 72.75 359 ASN A CA 1
ATOM 2633 C C . ASN A 1 359 ? -12.302 -13.936 3.471 1.00 72.75 359 ASN A C 1
ATOM 2635 O O . ASN A 1 359 ? -12.454 -12.851 2.926 1.00 72.75 359 ASN A O 1
ATOM 2639 N N . ARG A 1 360 ? -13.202 -14.452 4.323 1.00 70.94 360 ARG A N 1
ATOM 2640 C CA . ARG A 1 360 ? -14.425 -13.717 4.698 1.00 70.94 360 ARG A CA 1
ATOM 2641 C C . ARG A 1 360 ? -14.089 -12.387 5.367 1.00 70.94 360 ARG A C 1
ATOM 2643 O O . ARG A 1 360 ? -14.659 -11.370 4.997 1.00 70.94 360 ARG A O 1
ATOM 2650 N N . ALA A 1 361 ? -13.130 -12.385 6.291 1.00 70.62 361 ALA A N 1
ATOM 2651 C CA . ALA A 1 361 ? -12.723 -11.159 6.967 1.00 70.62 361 ALA A CA 1
ATOM 2652 C C . ALA A 1 361 ? -12.032 -10.166 6.020 1.00 70.62 361 ALA A C 1
ATOM 2654 O O . ALA A 1 361 ? -12.308 -8.977 6.088 1.00 70.62 361 ALA A O 1
ATOM 2655 N N . THR A 1 362 ? -11.183 -10.636 5.098 1.00 73.25 362 THR A N 1
ATOM 2656 C CA . THR A 1 362 ? -10.588 -9.773 4.061 1.00 73.25 362 THR A CA 1
ATOM 2657 C C . THR A 1 362 ? -11.631 -9.228 3.079 1.00 73.25 362 THR A C 1
ATOM 2659 O O . THR A 1 362 ? -11.432 -8.146 2.550 1.00 73.25 362 THR A O 1
ATOM 2662 N N . GLU A 1 363 ? -12.711 -9.962 2.797 1.00 73.44 363 GLU A N 1
ATOM 2663 C CA . GLU A 1 363 ? -13.805 -9.481 1.939 1.00 73.44 363 GLU A CA 1
ATOM 2664 C C . GLU A 1 363 ? -14.671 -8.415 2.630 1.00 73.44 363 GLU A C 1
ATOM 2666 O O . GLU A 1 363 ? -15.161 -7.514 1.949 1.00 73.44 363 GLU A O 1
ATOM 2671 N N . ALA A 1 364 ? -14.865 -8.530 3.948 1.00 70.69 364 ALA A N 1
ATOM 2672 C CA . ALA A 1 364 ? -15.621 -7.568 4.754 1.00 70.69 364 ALA A CA 1
ATOM 2673 C C . ALA A 1 364 ? -14.844 -6.265 5.029 1.00 70.69 364 ALA A C 1
ATOM 2675 O O . ALA A 1 364 ? -15.457 -5.206 5.171 1.00 70.69 364 ALA A O 1
ATOM 2676 N N . LEU A 1 365 ? -13.509 -6.350 5.116 1.00 67.00 365 LEU A N 1
ATOM 2677 C CA . LEU A 1 365 ? -12.596 -5.212 5.296 1.00 67.00 365 LEU A CA 1
ATOM 2678 C C . LEU A 1 365 ? -12.530 -4.305 4.053 1.00 67.00 365 LEU A C 1
ATOM 2680 O O . LEU A 1 365 ? -12.596 -3.068 4.234 1.00 67.00 365 LEU A O 1
#

Mean predicted aligned error: 7.83 Å

Organism: Neobodo designis (NCBI:txid312471)

Radius of gyration: 21.52 Å; Cα contacts (8 Å, |Δi|>4): 532; chains: 1; bounding box: 55×54×70 Å